Protein AF-A0A0K8V2N6-F1 (afdb_monomer_lite)

Radius of gyration: 22.13 Å; chains: 1; bounding box: 56×43×58 Å

Organism: Bactrocera latifrons (NCBI:txid174628)

pLDDT: mean 71.5, std 16.11, range [27.78, 93.25]

Sequence (231 aa):
MIGMLFELFFSFSSLVKCKIYFTELITSNSSSDSLRRKLEDLLKLMLLVWARESHVISKLTAGERGVDKTIVVKSESGEFGFRIHGSKPVVVAAIEPETPAESSGLEVGDIIISVNGVEVLDKHHTEVVKIAHDGCETLELEVARTIGVLMHEQQEPPSQPIFSGYLWRQSGQAKGAPNTKKWVRRWFSLRPDNCLYYYKTEDDNQPVGAMIMAKHTVDHCPPEVGKPYAF

InterPro domains:
  IPR001478 PDZ domain [PF00595] (72-143)
  IPR001478 PDZ domain [PS50106] (69-147)
  IPR001478 PDZ domain [SM00228] (78-147)
  IPR001849 Pleckstrin homology domain [PF00169] (162-231)
  IPR001849 Pleckstrin homology domain [PS50003] (160-231)
  IPR011993 PH-like domain superfamily [G3DSA:2.30.29.30] (153-231)
  IPR036034 PDZ superfamily [G3DSA:2.30.42.10] (59-152)
  IPR036034 PDZ superfamily [SSF50156] (68-146)

Secondary structure (DSSP, 8-state):
-HHHHHHTSSSHHHHHHHHHHHHHHHHH-TT-HHHHHHHHHHHHHHHHHHHHHHHHHHHHHTT-----EEEEEE-SSS---EEEE-SSSEEEEEE-TTSHHHHHT--TTEEEEEETTEE-TTS-HHHHHHHHTSS-SEEEEEEEEHHHHHHTT--S--PPPSEEEEEEEEEEEPTT-TTPEEEEEEEEEE-TTSEEEEESSTT-SS-SEEEEGGG----PPPGGG--TTB-

Foldseek 3Di:
DVVVVLVQQPDPVSLVVVVVVLVVVLVVPPPDPVVSVVSVVVNVVSVVLVVLVVVLLVCLVVPVDPQPDKWKFAAPVLDQAWDWDDFQWIFTQDGHPPGSCVVRPNDGGWTFQDKPPHGRNNGGPVVVVCSSSVPDSMIITRTDHSVVSSVVVPPPPQAAFPDKDKAWEFDDDDPPDRPDTDIAIWIWGQGPQQKIFTHNDPPDPDTPDIDRNPPDDDDDDDVVVVGPRYD

Structure (mmCIF, N/CA/C/O backbone):
data_AF-A0A0K8V2N6-F1
#
_entry.id   AF-A0A0K8V2N6-F1
#
loop_
_atom_site.group_PDB
_atom_site.id
_atom_site.type_symbol
_atom_site.label_atom_id
_atom_site.label_alt_id
_atom_site.label_comp_id
_atom_site.label_asym_id
_atom_site.label_entity_id
_atom_site.label_seq_id
_atom_site.pdbx_PDB_ins_code
_atom_site.Cartn_x
_atom_site.Cartn_y
_atom_site.Cartn_z
_atom_site.occupancy
_atom_site.B_iso_or_equiv
_atom_site.auth_seq_id
_atom_site.auth_comp_id
_atom_site.auth_asym_id
_atom_site.auth_atom_id
_atom_site.pdbx_PDB_model_num
ATOM 1 N N . MET A 1 1 ? -11.581 14.487 -13.797 1.00 33.94 1 MET A N 1
ATOM 2 C CA . MET A 1 1 ? -11.892 13.239 -14.537 1.00 33.94 1 MET A CA 1
ATOM 3 C C . MET A 1 1 ? -10.987 12.063 -14.166 1.00 33.94 1 MET A C 1
ATOM 5 O O . MET A 1 1 ? -11.508 10.968 -14.047 1.00 33.94 1 MET A O 1
ATOM 9 N N . ILE A 1 2 ? -9.684 12.256 -13.915 1.00 31.53 2 ILE A N 1
ATOM 10 C CA . ILE A 1 2 ? -8.773 11.164 -13.496 1.00 31.53 2 ILE A CA 1
ATOM 11 C C . ILE A 1 2 ? -9.097 10.624 -12.085 1.00 31.53 2 ILE A C 1
ATOM 13 O O . ILE A 1 2 ? -9.029 9.421 -11.867 1.00 31.53 2 ILE A O 1
ATOM 17 N N . GLY A 1 3 ? -9.564 11.474 -11.162 1.00 27.78 3 GLY A N 1
ATOM 18 C CA . GLY A 1 3 ? -9.969 11.044 -9.812 1.00 27.78 3 GLY A CA 1
ATOM 19 C C . GLY A 1 3 ? -11.214 10.142 -9.751 1.00 27.78 3 GLY A C 1
ATOM 20 O O . GLY A 1 3 ? -11.324 9.330 -8.844 1.00 27.78 3 GLY A O 1
ATOM 21 N N . MET A 1 4 ? -12.117 10.212 -10.739 1.00 33.22 4 MET A N 1
ATOM 22 C CA . MET A 1 4 ? -13.289 9.318 -10.809 1.00 33.22 4 MET A CA 1
ATOM 23 C C . MET A 1 4 ? -12.927 7.908 -11.278 1.00 33.22 4 MET A C 1
ATOM 25 O O . MET A 1 4 ? -13.616 6.957 -10.926 1.00 33.22 4 MET A O 1
ATOM 29 N N . LEU A 1 5 ? -11.858 7.766 -12.068 1.00 40.00 5 LEU A N 1
ATOM 30 C CA . LEU A 1 5 ? -11.374 6.450 -12.470 1.00 40.00 5 LEU A CA 1
ATOM 31 C C . LEU A 1 5 ? -10.807 5.697 -11.264 1.00 40.00 5 LEU A C 1
ATOM 33 O O . LEU A 1 5 ? -11.066 4.511 -11.162 1.00 40.00 5 LEU A O 1
ATOM 37 N N . PHE A 1 6 ? -10.145 6.367 -10.316 1.00 37.28 6 PHE A N 1
ATOM 38 C CA . PHE A 1 6 ? -9.606 5.717 -9.113 1.00 37.28 6 PHE A CA 1
ATOM 39 C C . PHE A 1 6 ? -10.692 5.129 -8.192 1.00 37.28 6 PHE A C 1
ATOM 41 O O . PHE A 1 6 ? -10.551 4.003 -7.732 1.00 37.28 6 PHE A O 1
ATOM 48 N N . GLU A 1 7 ? -11.816 5.824 -7.999 1.00 35.53 7 GLU A N 1
ATOM 49 C CA . GLU A 1 7 ? -12.956 5.344 -7.187 1.00 35.53 7 GLU A CA 1
ATOM 50 C C . GLU A 1 7 ? -13.692 4.135 -7.815 1.00 35.53 7 GLU A C 1
ATOM 52 O O . GLU A 1 7 ? -14.372 3.369 -7.131 1.00 35.53 7 GLU A O 1
ATOM 57 N N . LEU A 1 8 ? -13.549 3.917 -9.128 1.00 38.78 8 LEU A N 1
ATOM 58 C CA . LEU A 1 8 ? -14.251 2.865 -9.875 1.00 38.78 8 LEU A CA 1
ATOM 59 C C . LEU A 1 8 ? -13.581 1.481 -9.816 1.00 38.78 8 LEU A C 1
ATOM 61 O O . LEU A 1 8 ? -14.184 0.514 -10.283 1.00 38.78 8 LEU A O 1
ATOM 65 N N . PHE A 1 9 ? -12.378 1.344 -9.250 1.00 45.94 9 PHE A N 1
ATOM 66 C CA . PHE A 1 9 ? -11.642 0.070 -9.303 1.00 45.94 9 PHE A CA 1
ATOM 67 C C . PHE A 1 9 ? -11.799 -0.835 -8.083 1.00 45.94 9 PHE A C 1
ATOM 69 O O . PHE A 1 9 ? -11.614 -2.040 -8.213 1.00 45.94 9 PHE A O 1
ATOM 76 N N . PHE A 1 10 ? -12.220 -0.318 -6.930 1.00 47.88 10 PHE A N 1
ATOM 77 C CA . PHE A 1 10 ? -11.991 -1.028 -5.665 1.00 47.88 10 PHE A CA 1
ATOM 78 C C . PHE A 1 10 ? -13.233 -1.671 -5.016 1.00 47.88 10 PHE A C 1
ATOM 80 O O . PHE A 1 10 ? -13.283 -1.905 -3.810 1.00 47.88 10 PHE A O 1
ATOM 87 N N . SER A 1 11 ? -14.261 -1.982 -5.811 1.00 42.00 11 SER A N 1
ATOM 88 C CA . SER A 1 11 ? -15.383 -2.835 -5.391 1.00 42.00 11 SER A CA 1
ATOM 89 C C . SER A 1 11 ? -15.722 -3.828 -6.500 1.00 42.00 11 SER A C 1
ATOM 91 O O . SER A 1 11 ? -15.765 -3.450 -7.671 1.00 42.00 11 SER A O 1
ATOM 93 N N . PHE A 1 12 ? -16.037 -5.080 -6.143 1.00 38.41 12 PHE A N 1
ATOM 94 C CA . PHE A 1 12 ? -16.470 -6.129 -7.082 1.00 38.41 12 PHE A CA 1
ATOM 95 C C . PHE A 1 12 ? -17.614 -5.655 -8.004 1.00 38.41 12 PHE A C 1
ATOM 97 O O . PHE A 1 12 ? -17.634 -5.970 -9.193 1.00 38.41 12 PHE A O 1
ATOM 104 N N . SER A 1 13 ? -18.524 -4.808 -7.496 1.00 34.28 13 SER A N 1
ATOM 105 C CA . SER A 1 13 ? -19.602 -4.208 -8.304 1.00 34.28 13 SER A CA 1
ATOM 106 C C . SER A 1 13 ? -19.105 -3.121 -9.270 1.00 34.28 13 SER A C 1
ATOM 108 O O . SER A 1 13 ? -19.650 -2.959 -10.364 1.00 34.28 13 SER A O 1
ATOM 110 N N . SER A 1 14 ? -18.057 -2.389 -8.889 1.00 45.09 14 SER A N 1
ATOM 111 C CA . SER A 1 14 ? -17.470 -1.310 -9.684 1.00 45.09 14 SER A CA 1
ATOM 112 C C . SER A 1 14 ? -16.576 -1.847 -10.802 1.00 45.09 14 SER A C 1
ATOM 114 O O . SER A 1 14 ? -16.562 -1.254 -11.874 1.00 45.09 14 SER A O 1
ATOM 116 N N . LEU A 1 15 ? -15.942 -3.015 -10.637 1.00 49.78 15 LEU A N 1
ATOM 117 C CA . LEU A 1 15 ? -15.112 -3.641 -11.675 1.00 49.78 15 LEU A CA 1
ATOM 118 C C . LEU A 1 15 ? -15.937 -4.291 -12.799 1.00 49.78 15 LEU A C 1
ATOM 120 O O . LEU A 1 15 ? -15.554 -4.207 -13.963 1.00 49.78 15 LEU A O 1
ATOM 124 N N . VAL A 1 16 ? -17.098 -4.885 -12.485 1.00 43.50 16 VAL A N 1
ATOM 125 C CA . VAL A 1 16 ? -18.055 -5.362 -13.507 1.00 43.50 16 VAL A CA 1
ATOM 126 C C . VAL A 1 16 ? -18.578 -4.181 -14.320 1.00 43.50 16 VAL A C 1
ATOM 128 O O . VAL A 1 16 ? -18.572 -4.231 -15.548 1.00 43.50 16 VAL A O 1
ATOM 131 N N . LYS A 1 17 ? -18.944 -3.081 -13.648 1.00 44.28 17 LYS A N 1
ATOM 132 C CA . LYS A 1 17 ? -19.319 -1.828 -14.315 1.00 44.28 17 LYS A CA 1
ATOM 133 C C . LYS A 1 17 ? -18.158 -1.260 -15.125 1.00 44.28 17 LYS A C 1
ATOM 135 O O . LYS A 1 17 ? -18.365 -0.877 -16.266 1.00 44.28 17 LYS A O 1
ATOM 140 N N . CYS A 1 18 ? -16.939 -1.265 -14.590 1.00 49.88 18 CYS A N 1
ATOM 141 C CA . CYS A 1 18 ? -15.757 -0.776 -15.287 1.00 49.88 18 CYS A CA 1
ATOM 142 C C . CYS A 1 18 ? -15.466 -1.615 -16.532 1.00 49.88 18 CYS A C 1
ATOM 144 O O . CYS A 1 18 ? -15.287 -1.051 -17.600 1.00 49.88 18 CYS A O 1
ATOM 146 N N . LYS A 1 19 ? -15.538 -2.949 -16.451 1.00 50.41 19 LYS A N 1
ATOM 147 C CA . LYS A 1 19 ? -15.414 -3.852 -17.603 1.00 50.41 19 LYS A CA 1
ATOM 148 C C . LYS A 1 19 ? -16.487 -3.576 -18.657 1.00 50.41 19 LYS A C 1
ATOM 150 O O . LYS A 1 19 ? -16.155 -3.558 -19.838 1.00 50.41 19 LYS A O 1
ATOM 155 N N . ILE A 1 20 ? -17.735 -3.324 -18.255 1.00 53.31 20 ILE A N 1
ATOM 156 C CA . ILE A 1 20 ? -18.827 -2.950 -19.171 1.00 53.31 20 ILE A CA 1
ATOM 157 C C . ILE A 1 20 ? -18.516 -1.608 -19.850 1.00 53.31 20 ILE A C 1
ATOM 159 O O . ILE A 1 20 ? -18.417 -1.568 -21.074 1.00 53.31 20 ILE A O 1
ATOM 163 N N . TYR A 1 21 ? -18.236 -0.551 -19.082 1.00 55.19 21 TYR A N 1
ATOM 164 C CA . TYR A 1 21 ? -17.912 0.779 -19.612 1.00 55.19 21 TYR A CA 1
ATOM 165 C C . TYR A 1 21 ? -16.658 0.784 -20.492 1.00 55.19 21 TYR A C 1
ATOM 167 O O . TYR A 1 21 ? -16.639 1.441 -21.527 1.00 55.19 21 TYR A O 1
ATOM 175 N N . PHE A 1 22 ? -15.609 0.047 -20.122 1.00 61.12 22 PHE A N 1
ATOM 176 C CA . PHE A 1 22 ? -14.379 -0.034 -20.911 1.00 61.12 22 PHE A CA 1
ATOM 177 C C . PHE A 1 22 ? -14.601 -0.806 -22.213 1.00 61.12 22 PHE A C 1
ATOM 179 O O . PHE A 1 22 ? -14.064 -0.422 -23.247 1.00 61.12 22 PHE A O 1
ATOM 186 N N . THR A 1 23 ? -15.425 -1.858 -22.189 1.00 58.38 23 THR A N 1
ATOM 187 C CA . THR A 1 23 ? -15.799 -2.613 -23.396 1.00 58.38 23 THR A CA 1
ATOM 188 C C . THR A 1 23 ? -16.662 -1.762 -24.328 1.00 58.38 23 THR A C 1
ATOM 190 O O . THR A 1 23 ? -16.425 -1.749 -25.536 1.00 58.38 23 THR A O 1
ATOM 193 N N . GLU A 1 24 ? -17.606 -0.988 -23.789 1.00 62.53 24 GLU A N 1
ATOM 194 C CA . GLU A 1 24 ? -18.389 -0.005 -24.550 1.00 62.53 24 GLU A CA 1
ATOM 195 C C . GLU A 1 24 ? -17.493 1.096 -25.134 1.00 62.53 24 GLU A C 1
ATOM 197 O O . GLU A 1 24 ? -17.605 1.418 -26.316 1.00 62.53 24 GLU A O 1
ATOM 202 N N . LEU A 1 25 ? -16.530 1.608 -24.360 1.00 63.00 25 LEU A N 1
ATOM 203 C CA . LEU A 1 25 ? -15.569 2.619 -24.806 1.00 63.00 25 LEU A CA 1
ATOM 204 C C . LEU A 1 25 ? -14.665 2.090 -25.934 1.00 63.00 25 LEU A C 1
ATOM 206 O O . LEU A 1 25 ? -14.476 2.775 -26.937 1.00 63.00 25 LEU A O 1
ATOM 210 N N . ILE A 1 26 ? -14.169 0.855 -25.819 1.00 62.16 26 ILE A N 1
ATOM 211 C CA . ILE A 1 26 ? -13.399 0.156 -26.865 1.00 62.16 26 ILE A CA 1
ATOM 212 C C . ILE A 1 26 ? -14.245 -0.034 -28.130 1.00 62.16 26 ILE A C 1
ATOM 214 O O . ILE A 1 26 ? -13.754 0.181 -29.237 1.00 62.16 26 ILE A O 1
ATOM 218 N N . THR A 1 27 ? -15.517 -0.409 -27.976 1.00 62.97 27 THR A N 1
ATOM 219 C CA . THR A 1 27 ? -16.437 -0.657 -29.100 1.00 62.97 27 THR A CA 1
ATOM 220 C C . THR A 1 27 ? -16.831 0.643 -29.803 1.00 62.97 27 THR A C 1
ATOM 222 O O . THR A 1 27 ? -16.934 0.679 -31.027 1.00 62.97 27 THR A O 1
ATOM 225 N N . SER A 1 28 ? -16.993 1.730 -29.044 1.00 65.00 28 SER A N 1
ATOM 226 C CA . SER A 1 28 ? -17.358 3.051 -29.568 1.00 65.00 28 SER A CA 1
ATOM 227 C C . SER A 1 28 ? -16.229 3.724 -30.361 1.00 65.00 28 SER A C 1
ATOM 229 O O . SER A 1 28 ? -16.495 4.547 -31.235 1.00 65.00 28 SER A O 1
ATOM 231 N N . ASN A 1 29 ? -14.969 3.346 -30.117 1.00 59.44 29 ASN A N 1
ATOM 232 C CA . ASN A 1 29 ? -13.787 3.983 -30.699 1.00 59.44 29 ASN A CA 1
ATOM 233 C C . ASN A 1 29 ? -13.198 3.191 -31.886 1.00 59.44 29 ASN A C 1
ATOM 235 O O . ASN A 1 29 ? -12.007 2.877 -31.933 1.00 59.44 29 ASN A O 1
ATOM 239 N N . SER A 1 30 ? -14.059 2.842 -32.846 1.00 55.84 30 SER A N 1
ATOM 240 C CA . SER A 1 30 ? -13.772 1.926 -33.966 1.00 55.84 30 SER A CA 1
ATOM 241 C C . SER A 1 30 ? -12.806 2.460 -35.036 1.00 55.84 30 SER A C 1
ATOM 243 O O . SER A 1 30 ? -12.371 1.694 -35.891 1.00 55.84 30 SER A O 1
ATOM 245 N N . SER A 1 31 ? -12.436 3.743 -34.993 1.00 59.94 31 SER A N 1
ATOM 246 C CA . SER A 1 31 ? -11.725 4.415 -36.092 1.00 59.94 31 SER A CA 1
ATOM 247 C C . SER A 1 31 ? -10.193 4.367 -36.003 1.00 59.94 31 SER A C 1
ATOM 249 O O . SER A 1 31 ? -9.522 4.673 -36.985 1.00 59.94 31 SER A O 1
ATOM 251 N N . SER A 1 32 ? -9.611 4.036 -34.841 1.00 64.88 32 SER A N 1
ATOM 252 C CA . SER A 1 32 ? -8.151 4.012 -34.648 1.00 64.88 32 SER A CA 1
ATOM 253 C C . SER A 1 32 ? -7.699 2.737 -33.943 1.00 64.88 32 SER A C 1
ATOM 255 O O . SER A 1 32 ? -7.682 2.653 -32.712 1.00 64.88 32 SER A O 1
ATOM 257 N N . ASP A 1 33 ? -7.241 1.761 -34.732 1.00 68.56 33 ASP A N 1
ATOM 258 C CA . ASP A 1 33 ? -6.689 0.485 -34.251 1.00 68.56 33 ASP A CA 1
ATOM 259 C C . ASP A 1 33 ? -5.570 0.662 -33.216 1.00 68.56 33 ASP A C 1
ATOM 261 O O . ASP A 1 33 ? -5.310 -0.218 -32.396 1.00 68.56 33 ASP A O 1
ATOM 265 N N . SER A 1 34 ? -4.854 1.788 -33.258 1.00 71.12 34 SER A N 1
ATOM 266 C CA . SER A 1 34 ? -3.780 2.091 -32.306 1.00 71.12 34 SER A CA 1
ATOM 267 C C . SER A 1 34 ? -4.304 2.434 -30.907 1.00 71.12 34 SER A C 1
ATOM 269 O O . SER A 1 34 ? -3.699 2.037 -29.912 1.00 71.12 34 SER A O 1
ATOM 271 N N . LEU A 1 35 ? -5.435 3.140 -30.815 1.00 70.19 35 LEU A N 1
ATOM 272 C CA . LEU A 1 35 ? -6.056 3.520 -29.550 1.00 70.19 35 LEU A CA 1
ATOM 273 C C . LEU A 1 35 ? -6.817 2.338 -28.954 1.00 70.19 35 LEU A C 1
ATOM 275 O O . LEU A 1 35 ? -6.674 2.058 -27.767 1.00 70.19 35 LEU A O 1
ATOM 279 N N . ARG A 1 36 ? -7.526 1.585 -29.801 1.00 71.12 36 ARG A N 1
ATOM 280 C CA . ARG A 1 36 ? -8.206 0.348 -29.411 1.00 71.12 36 ARG A CA 1
ATOM 281 C C . ARG A 1 36 ? -7.251 -0.639 -28.734 1.00 71.12 36 ARG A C 1
ATOM 283 O O . ARG A 1 36 ? -7.520 -1.065 -27.617 1.00 71.12 36 ARG A O 1
ATOM 290 N N . ARG A 1 37 ? -6.098 -0.918 -29.356 1.00 69.12 37 ARG A N 1
ATOM 291 C CA . ARG A 1 37 ? -5.060 -1.797 -28.785 1.00 69.12 37 ARG A CA 1
ATOM 292 C C . ARG A 1 37 ? -4.543 -1.299 -27.434 1.00 69.12 37 ARG A C 1
ATOM 294 O O . ARG A 1 37 ? -4.443 -2.079 -26.497 1.00 69.12 37 ARG A O 1
ATOM 301 N N . LYS A 1 38 ? -4.293 0.010 -27.299 1.00 70.31 38 LYS A N 1
ATOM 302 C CA . LYS A 1 38 ? -3.866 0.608 -26.021 1.00 70.31 38 LYS A CA 1
ATOM 303 C C . LYS A 1 38 ? -4.920 0.462 -24.921 1.00 70.31 38 LYS A C 1
ATOM 305 O O . LYS A 1 38 ? -4.553 0.196 -23.781 1.00 70.31 38 LYS A O 1
ATOM 310 N N . LEU A 1 39 ? -6.206 0.629 -25.240 1.00 67.81 39 LEU A N 1
ATOM 311 C CA . LEU A 1 39 ? -7.282 0.399 -24.272 1.00 67.81 39 LEU A CA 1
ATOM 312 C C . LEU A 1 39 ? -7.408 -1.086 -23.904 1.00 67.81 39 LEU A C 1
ATOM 314 O O . LEU A 1 39 ? -7.581 -1.400 -22.730 1.00 67.81 39 LEU A O 1
ATOM 318 N N . GLU A 1 40 ? -7.298 -1.996 -24.871 1.00 66.75 40 GLU A N 1
ATOM 319 C CA . GLU A 1 40 ? -7.327 -3.441 -24.612 1.00 66.75 40 GLU A CA 1
ATOM 320 C C . GLU A 1 40 ? -6.173 -3.876 -23.696 1.00 66.75 40 GLU A C 1
ATOM 322 O O . GLU A 1 40 ? -6.389 -4.643 -22.758 1.00 66.75 40 GLU A O 1
ATOM 327 N N . ASP A 1 41 ? -4.962 -3.357 -23.908 1.00 64.31 41 ASP A N 1
ATOM 328 C CA . ASP A 1 41 ? -3.810 -3.653 -23.050 1.00 64.31 41 ASP A CA 1
ATOM 329 C C . ASP A 1 41 ? -3.965 -3.057 -21.646 1.00 64.31 41 ASP A C 1
ATOM 331 O O . ASP A 1 41 ? -3.639 -3.715 -20.656 1.00 64.31 41 ASP A O 1
ATOM 335 N N . LEU A 1 42 ? -4.544 -1.859 -21.533 1.00 68.31 42 LEU A N 1
ATOM 336 C CA . LEU A 1 42 ? -4.859 -1.252 -20.240 1.00 68.31 42 LEU A CA 1
ATOM 337 C C . LEU A 1 42 ? -5.911 -2.072 -19.475 1.00 68.31 42 LEU A C 1
ATOM 339 O O . LEU A 1 42 ? -5.736 -2.331 -18.286 1.00 68.31 42 LEU A O 1
ATOM 343 N N . LEU A 1 43 ? -6.946 -2.569 -20.159 1.00 64.75 43 LEU A N 1
ATOM 344 C CA . LEU A 1 43 ? -7.956 -3.453 -19.571 1.00 64.75 43 LEU A CA 1
ATOM 345 C C . LEU A 1 43 ? -7.354 -4.789 -19.109 1.00 64.75 43 LEU A C 1
ATOM 347 O O . LEU A 1 43 ? -7.681 -5.265 -18.023 1.00 64.75 43 LEU A O 1
ATOM 351 N N . LYS A 1 44 ? -6.451 -5.393 -19.893 1.00 61.53 44 LYS A N 1
ATOM 352 C CA . LYS A 1 44 ? -5.738 -6.621 -19.492 1.00 61.53 44 LYS A CA 1
ATOM 353 C C . LYS A 1 44 ? -4.901 -6.398 -18.236 1.00 61.53 44 LYS A C 1
ATOM 355 O O . LYS A 1 44 ? -4.949 -7.225 -17.330 1.00 61.53 44 LYS A O 1
ATOM 360 N N . LEU A 1 45 ? -4.169 -5.285 -18.161 1.00 60.28 45 LEU A N 1
ATOM 361 C CA . LEU A 1 45 ? -3.387 -4.930 -16.974 1.00 60.28 45 LEU A CA 1
ATOM 362 C C . LEU A 1 45 ? -4.286 -4.737 -15.749 1.00 60.28 45 LEU A C 1
ATOM 364 O O . LEU A 1 45 ? -3.968 -5.255 -14.685 1.00 60.28 45 LEU A O 1
ATOM 368 N N . MET A 1 46 ? -5.436 -4.079 -15.905 1.00 59.06 46 MET A N 1
ATOM 369 C CA . MET A 1 46 ? -6.417 -3.926 -14.824 1.00 59.06 46 MET A CA 1
ATOM 370 C C . MET A 1 46 ? -6.951 -5.266 -14.316 1.00 59.06 46 MET A C 1
ATOM 372 O O . MET A 1 46 ? -7.015 -5.485 -13.110 1.00 59.06 46 MET A O 1
ATOM 376 N N . LEU A 1 47 ? -7.290 -6.185 -15.223 1.00 55.59 47 LEU A N 1
ATOM 377 C CA . LEU A 1 47 ? -7.763 -7.523 -14.860 1.00 55.59 47 LEU A CA 1
ATOM 378 C C . LEU A 1 47 ? -6.676 -8.359 -14.171 1.00 55.59 47 LEU A C 1
ATOM 380 O O . LEU A 1 47 ? -6.985 -9.107 -13.248 1.00 55.59 47 LEU A O 1
ATOM 384 N N . LEU A 1 48 ? -5.413 -8.222 -14.588 1.00 59.69 48 LEU A N 1
ATOM 385 C CA . LEU A 1 48 ? -4.274 -8.881 -13.942 1.00 59.69 48 LEU A CA 1
ATOM 386 C C . LEU A 1 48 ? -4.028 -8.343 -12.531 1.00 59.69 48 LEU A C 1
ATOM 388 O O . LEU A 1 48 ? -3.826 -9.135 -11.613 1.00 59.69 48 LEU A O 1
ATOM 392 N N . VAL A 1 49 ? -4.067 -7.021 -12.347 1.00 62.31 49 VAL A N 1
ATOM 393 C CA . VAL A 1 49 ? -3.954 -6.392 -11.021 1.00 62.31 49 VAL A CA 1
ATOM 394 C C . VAL A 1 49 ? -5.074 -6.887 -10.110 1.00 62.31 49 VAL A C 1
ATOM 396 O O . VAL A 1 49 ? -4.789 -7.333 -9.005 1.00 62.31 49 VAL A O 1
ATOM 399 N N . TRP A 1 50 ? -6.312 -6.924 -10.604 1.00 61.78 50 TRP A N 1
ATOM 400 C CA . TRP A 1 50 ? -7.463 -7.419 -9.847 1.00 61.78 50 TRP A CA 1
ATOM 401 C C . TRP A 1 50 ? -7.374 -8.910 -9.493 1.00 61.78 50 TRP A C 1
ATOM 403 O O . TRP A 1 50 ? -7.701 -9.308 -8.375 1.00 61.78 50 TRP A O 1
ATOM 413 N N . ALA A 1 51 ? -6.930 -9.758 -10.425 1.00 54.22 51 ALA A N 1
ATOM 414 C CA . ALA A 1 51 ? -6.757 -11.186 -10.163 1.00 54.22 51 ALA A CA 1
ATOM 415 C C . ALA A 1 51 ? -5.709 -11.424 -9.070 1.00 54.22 51 ALA A C 1
ATOM 417 O O . ALA A 1 51 ? -5.917 -12.242 -8.175 1.00 54.22 51 ALA A O 1
ATOM 418 N N . ARG A 1 52 ? -4.607 -10.667 -9.108 1.00 58.81 52 ARG A N 1
ATOM 419 C CA . ARG A 1 52 ? -3.584 -10.735 -8.066 1.00 58.81 52 ARG A CA 1
ATOM 420 C C . ARG A 1 52 ? -4.080 -10.154 -6.742 1.00 58.81 52 ARG A C 1
ATOM 422 O O . ARG A 1 52 ? -3.852 -10.770 -5.717 1.00 58.81 52 ARG A O 1
ATOM 429 N N . GLU A 1 53 ? -4.808 -9.040 -6.742 1.00 60.34 53 GLU A N 1
ATOM 430 C CA . GLU A 1 53 ? -5.451 -8.482 -5.541 1.00 60.34 53 GLU A CA 1
ATOM 431 C C . GLU A 1 53 ? -6.427 -9.486 -4.903 1.00 60.34 53 GLU A C 1
ATOM 433 O O . GLU A 1 53 ? -6.406 -9.699 -3.696 1.00 60.34 53 GLU A O 1
ATOM 438 N N . SER A 1 54 ? -7.219 -10.190 -5.714 1.00 59.81 54 SER A N 1
ATOM 439 C CA . SER A 1 54 ? -8.124 -11.246 -5.236 1.00 59.81 54 SER A CA 1
ATOM 440 C C . SER A 1 54 ? -7.360 -12.405 -4.591 1.00 59.81 54 SER A C 1
ATOM 442 O O . SER A 1 54 ? -7.796 -12.962 -3.586 1.00 59.81 54 SER A O 1
ATOM 444 N N . HIS A 1 55 ? -6.197 -12.748 -5.141 1.00 61.34 55 HIS A N 1
ATOM 445 C CA . HIS A 1 55 ? -5.319 -13.774 -4.588 1.00 61.34 55 HIS A CA 1
ATOM 446 C C . HIS A 1 55 ? -4.624 -13.329 -3.294 1.00 61.34 55 HIS A C 1
ATOM 448 O O . HIS A 1 55 ? -4.555 -14.095 -2.337 1.00 61.34 55 HIS A O 1
ATOM 454 N N . VAL A 1 56 ? -4.189 -12.069 -3.223 1.00 61.53 56 VAL A N 1
ATOM 455 C CA . VAL A 1 56 ? -3.675 -11.414 -2.007 1.00 61.53 56 VAL A CA 1
ATOM 456 C C . VAL A 1 56 ? -4.724 -11.474 -0.896 1.00 61.53 56 VAL A C 1
ATOM 458 O O . VAL A 1 56 ? -4.434 -11.942 0.203 1.00 61.53 56 VAL A O 1
ATOM 461 N N . ILE A 1 57 ? -5.963 -11.079 -1.194 1.00 63.94 57 ILE A N 1
ATOM 462 C CA . ILE A 1 57 ? -7.082 -11.130 -0.246 1.00 63.94 57 ILE A CA 1
ATOM 463 C C . ILE A 1 57 ? -7.368 -12.577 0.176 1.00 63.94 57 ILE A C 1
ATOM 465 O O . ILE A 1 57 ? -7.567 -12.841 1.362 1.00 63.94 57 ILE A O 1
ATOM 469 N N . SER A 1 58 ? -7.333 -13.532 -0.760 1.00 64.12 58 SER A N 1
ATOM 470 C CA . SER A 1 58 ? -7.494 -14.959 -0.451 1.00 64.12 58 SER A CA 1
ATOM 471 C C . SER A 1 58 ? -6.408 -15.481 0.491 1.00 64.12 58 SER A C 1
ATOM 473 O O . SER A 1 58 ? -6.713 -16.280 1.369 1.00 64.12 58 SER A O 1
ATOM 475 N N . LYS A 1 59 ? -5.152 -15.053 0.333 1.00 63.00 59 LYS A N 1
ATOM 476 C CA . LYS A 1 59 ? -4.043 -15.458 1.211 1.00 63.00 59 LYS A CA 1
ATOM 477 C C . LYS A 1 59 ? -4.156 -14.846 2.605 1.00 63.00 59 LYS A C 1
ATOM 479 O O . LYS A 1 59 ? -4.011 -15.558 3.596 1.00 63.00 59 LYS A O 1
ATOM 484 N N . LEU A 1 60 ? -4.494 -13.556 2.676 1.00 65.44 60 LEU A N 1
ATOM 485 C CA . LEU A 1 60 ? -4.707 -12.848 3.943 1.00 65.44 60 LEU A CA 1
ATOM 486 C C . LEU A 1 60 ? -5.862 -13.460 4.749 1.00 65.44 60 LEU A C 1
ATOM 488 O O . LEU A 1 60 ? -5.735 -13.653 5.954 1.00 65.44 60 LEU A O 1
ATOM 492 N N . THR A 1 61 ? -6.962 -13.822 4.083 1.00 62.97 61 THR A N 1
ATOM 493 C CA . THR A 1 61 ? -8.117 -14.482 4.722 1.00 62.97 61 THR A CA 1
ATOM 494 C C . THR A 1 61 ? -7.868 -15.961 5.045 1.00 62.97 61 THR A C 1
ATOM 496 O O . THR A 1 61 ? -8.441 -16.476 6.000 1.00 62.97 61 THR A O 1
ATOM 499 N N . ALA A 1 62 ? -6.970 -16.643 4.322 1.00 61.81 62 ALA A N 1
ATOM 500 C CA . ALA A 1 62 ? -6.568 -18.027 4.598 1.00 61.81 62 ALA A CA 1
ATOM 501 C C . ALA A 1 62 ? -5.560 -18.179 5.758 1.00 61.81 62 ALA A C 1
ATOM 503 O O . ALA A 1 62 ? -5.161 -19.299 6.078 1.00 61.81 62 ALA A O 1
ATOM 504 N N . GLY A 1 63 ? -5.156 -17.083 6.411 1.00 55.28 63 GLY A N 1
ATOM 505 C CA . GLY A 1 63 ? -4.313 -17.124 7.609 1.00 55.28 63 GLY A CA 1
ATOM 506 C C . GLY A 1 63 ? -2.806 -17.220 7.350 1.00 55.28 63 GLY A C 1
ATOM 507 O O . GLY A 1 63 ? -2.043 -17.331 8.312 1.00 55.28 63 GLY A O 1
ATOM 508 N N . GLU A 1 64 ? -2.349 -17.112 6.098 1.00 56.75 64 GLU A N 1
ATOM 509 C CA . GLU A 1 64 ? -0.942 -16.821 5.789 1.00 56.75 64 GLU A CA 1
ATOM 510 C C . GLU A 1 64 ? -0.676 -15.344 6.132 1.00 56.75 64 GLU A C 1
ATOM 512 O O . GLU A 1 64 ? -0.747 -14.452 5.287 1.00 56.75 64 GLU A O 1
ATOM 517 N N . ARG A 1 65 ? -0.467 -15.070 7.428 1.00 56.50 65 ARG A N 1
ATOM 518 C CA . ARG A 1 65 ? -0.313 -13.723 7.999 1.00 56.50 65 ARG A CA 1
ATOM 519 C C . ARG A 1 65 ? 0.962 -13.047 7.489 1.00 56.50 65 ARG A C 1
ATOM 521 O O . ARG A 1 65 ? 2.012 -13.132 8.117 1.00 56.50 65 ARG A O 1
ATOM 528 N N . GLY A 1 66 ? 0.856 -12.327 6.381 1.00 56.12 66 GLY A N 1
ATOM 529 C CA . GLY A 1 66 ? 1.795 -11.267 6.023 1.00 56.12 66 GLY A CA 1
ATOM 530 C C . GLY A 1 66 ? 1.373 -9.957 6.683 1.00 56.12 66 GLY A C 1
ATOM 531 O O . GLY A 1 66 ? 0.825 -9.092 6.007 1.00 56.12 66 GLY A O 1
ATOM 532 N N . VAL A 1 67 ? 1.550 -9.815 8.004 1.00 57.97 67 VAL A N 1
ATOM 533 C CA . VAL A 1 67 ? 1.500 -8.473 8.609 1.00 57.97 67 VAL A CA 1
ATOM 534 C C . VAL A 1 67 ? 2.774 -7.768 8.167 1.00 57.97 67 VAL A C 1
ATOM 536 O O . VAL A 1 67 ? 3.861 -8.081 8.648 1.00 57.97 67 VAL A O 1
ATOM 539 N N . ASP A 1 68 ? 2.644 -6.849 7.216 1.00 65.56 68 ASP A N 1
ATOM 540 C CA . ASP A 1 68 ? 3.801 -6.162 6.644 1.00 65.56 68 ASP A CA 1
ATOM 541 C C . ASP A 1 68 ? 4.292 -5.042 7.565 1.00 65.56 68 ASP A C 1
ATOM 543 O O . ASP A 1 68 ? 5.478 -4.696 7.555 1.00 65.56 68 ASP A O 1
ATOM 547 N N . LYS A 1 69 ? 3.379 -4.426 8.331 1.00 78.88 69 LYS A N 1
ATOM 548 C CA . LYS A 1 69 ? 3.695 -3.243 9.133 1.00 78.88 69 LYS A CA 1
ATOM 549 C C . LYS A 1 69 ? 2.651 -2.963 10.218 1.00 78.88 69 LYS A C 1
ATOM 551 O O . LYS A 1 69 ? 1.453 -2.977 9.945 1.00 78.88 69 LYS A O 1
ATOM 556 N N . THR A 1 70 ? 3.126 -2.598 11.407 1.00 89.19 70 THR A N 1
ATOM 557 C CA . THR A 1 70 ? 2.320 -1.953 12.455 1.00 89.19 70 THR A CA 1
ATOM 558 C C . THR A 1 70 ? 2.522 -0.441 12.372 1.00 89.19 70 THR A C 1
ATOM 560 O O . THR A 1 70 ? 3.657 0.042 12.307 1.00 89.19 70 THR A O 1
ATOM 563 N N . ILE A 1 71 ? 1.427 0.313 12.342 1.00 90.94 71 ILE A N 1
ATOM 564 C CA . ILE A 1 71 ? 1.394 1.767 12.187 1.00 90.94 71 ILE A CA 1
ATOM 565 C C . ILE A 1 71 ? 0.646 2.357 13.372 1.00 90.94 71 ILE A C 1
ATOM 567 O O . ILE A 1 71 ? -0.464 1.943 13.682 1.00 90.94 71 ILE A O 1
ATOM 571 N N . VAL A 1 72 ? 1.249 3.352 14.018 1.00 92.00 72 VAL A N 1
ATOM 572 C CA . VAL A 1 72 ? 0.635 4.065 15.140 1.00 92.00 72 VAL A CA 1
ATOM 573 C C . VAL A 1 72 ? 0.369 5.499 14.709 1.00 92.00 72 VAL A C 1
ATOM 575 O O . VAL A 1 72 ? 1.304 6.247 14.416 1.00 92.00 72 VAL A O 1
ATOM 578 N N . VAL A 1 73 ? -0.902 5.885 14.683 1.00 91.31 73 VAL A N 1
ATOM 579 C CA . VAL A 1 73 ? -1.355 7.237 14.350 1.00 91.31 73 VAL A CA 1
ATOM 580 C C . VAL A 1 73 ? -1.812 7.921 15.632 1.00 91.31 73 VAL A C 1
ATOM 582 O O . VAL A 1 73 ? -2.672 7.404 16.335 1.00 91.31 73 VAL A O 1
ATOM 585 N N . LYS A 1 74 ? -1.240 9.080 15.958 1.00 89.88 74 LYS A N 1
ATOM 586 C CA . LYS A 1 74 ? -1.613 9.857 17.150 1.00 89.88 74 LYS A CA 1
ATOM 587 C C . LYS A 1 74 ? -2.307 11.143 16.735 1.00 89.88 74 LYS A C 1
ATOM 589 O O . LYS A 1 74 ? -1.754 11.878 15.924 1.00 89.88 74 LYS A O 1
ATOM 594 N N . SER A 1 75 ? -3.483 11.410 17.288 1.00 85.88 75 SER A N 1
ATOM 595 C CA . SER A 1 75 ? -4.256 12.621 17.023 1.00 85.88 75 SER A CA 1
ATOM 596 C C . SER A 1 75 ? -4.837 13.188 18.312 1.00 85.88 75 SER A C 1
ATOM 598 O O . SER A 1 75 ? -5.514 12.486 19.056 1.00 85.88 75 SER A O 1
ATOM 600 N N . GLU A 1 76 ? -4.605 14.480 18.542 1.00 78.75 76 GLU A N 1
ATOM 601 C CA . GLU A 1 76 ? -5.167 15.225 19.676 1.00 78.75 76 GLU A CA 1
ATOM 602 C C . GLU A 1 76 ? -6.647 15.594 19.453 1.00 78.75 76 GLU A C 1
ATOM 604 O O . GLU A 1 76 ? -7.373 15.841 20.411 1.00 78.75 76 GLU A O 1
ATOM 609 N N . SER A 1 77 ? -7.115 15.626 18.197 1.00 79.00 77 SER A N 1
ATOM 610 C CA . SER A 1 77 ? -8.510 15.942 17.847 1.00 79.00 77 SER A CA 1
ATOM 611 C C . SER A 1 77 ? -9.401 14.705 17.698 1.00 79.00 77 SER A C 1
ATOM 613 O O . SER A 1 77 ? -10.614 14.842 17.555 1.00 79.00 77 SER A O 1
ATOM 615 N N . GLY A 1 78 ? -8.813 13.503 17.688 1.00 76.19 78 GLY A N 1
ATOM 616 C CA . GLY A 1 78 ? -9.499 12.256 17.330 1.00 76.19 78 GLY A CA 1
ATOM 617 C C . GLY A 1 78 ? -9.710 12.071 15.820 1.00 76.19 78 GLY A C 1
ATOM 618 O O . GLY A 1 78 ? -10.169 11.015 15.390 1.00 76.19 78 GLY A O 1
ATOM 619 N N . GLU A 1 79 ? -9.338 13.056 14.999 1.00 84.94 79 GLU A N 1
ATOM 620 C CA . GLU A 1 79 ? -9.351 12.943 13.541 1.00 84.94 79 GLU A CA 1
ATOM 621 C C . GLU A 1 79 ? -7.967 12.518 13.046 1.00 84.94 79 GLU A C 1
ATOM 623 O O . GLU A 1 79 ? -6.969 13.210 13.253 1.00 84.94 79 GLU A O 1
ATOM 628 N N . PHE A 1 80 ? -7.889 11.359 12.396 1.00 89.25 80 PHE A N 1
ATOM 629 C CA . PHE A 1 80 ? -6.612 10.800 11.945 1.00 89.25 80 PHE A CA 1
ATOM 630 C C . PHE A 1 80 ? -6.223 11.223 10.520 1.00 89.25 80 PHE A C 1
ATOM 632 O O . PHE A 1 80 ? -5.049 11.127 10.176 1.00 89.25 80 PHE A O 1
ATOM 639 N N . GLY A 1 81 ? -7.172 11.706 9.706 1.00 88.69 81 GLY A N 1
ATOM 640 C CA . GLY A 1 81 ? -6.902 12.240 8.362 1.00 88.69 81 GLY A CA 1
ATOM 641 C C . GLY A 1 81 ? -6.773 11.196 7.248 1.00 88.69 81 GLY A C 1
ATOM 642 O O . GLY A 1 81 ? -5.999 11.366 6.309 1.00 88.69 81 GLY A O 1
ATOM 643 N N . PHE A 1 82 ? -7.511 10.089 7.332 1.00 89.00 82 PHE A N 1
ATOM 644 C CA . PHE A 1 82 ? -7.585 9.104 6.252 1.00 89.00 82 PHE A CA 1
ATOM 645 C C . PHE A 1 82 ? -9.011 8.588 6.058 1.00 89.00 82 PHE A C 1
ATOM 647 O O . PHE A 1 82 ? -9.832 8.601 6.974 1.00 89.00 82 PHE A O 1
ATOM 654 N N . ARG A 1 83 ? -9.308 8.116 4.846 1.00 84.25 83 ARG A N 1
ATOM 655 C CA . ARG A 1 83 ? -10.591 7.498 4.489 1.00 84.25 83 ARG A CA 1
ATOM 656 C C . ARG A 1 83 ? -10.392 6.026 4.188 1.00 84.25 83 ARG A C 1
ATOM 658 O O . ARG A 1 83 ? -9.387 5.646 3.594 1.00 84.25 83 ARG A O 1
ATOM 665 N N . ILE A 1 84 ? -11.382 5.214 4.541 1.00 86.75 84 ILE A N 1
ATOM 666 C CA . ILE A 1 84 ? -11.405 3.776 4.266 1.00 86.75 84 ILE A CA 1
ATOM 667 C C . ILE A 1 84 ? -12.604 3.400 3.397 1.00 86.75 84 ILE A C 1
ATOM 669 O O . ILE A 1 84 ? -13.656 4.035 3.466 1.00 86.75 84 ILE A O 1
ATOM 673 N N . HIS A 1 85 ? -12.461 2.348 2.599 1.00 81.31 85 HIS A N 1
ATOM 674 C CA . HIS A 1 85 ? -13.530 1.779 1.779 1.00 81.31 85 HIS A CA 1
ATOM 675 C C . HIS A 1 85 ? -13.501 0.246 1.832 1.00 81.31 85 HIS A C 1
ATOM 677 O O . HIS A 1 85 ? -12.650 -0.357 2.484 1.00 81.31 85 HIS A O 1
ATOM 683 N N . GLY A 1 86 ? -14.443 -0.387 1.131 1.00 76.44 86 GLY A N 1
ATOM 684 C CA . GLY A 1 86 ? -14.567 -1.842 1.109 1.00 76.44 86 GLY A CA 1
ATOM 685 C C . GLY A 1 86 ? -15.317 -2.388 2.322 1.00 76.44 86 GLY A C 1
ATOM 686 O O . GLY A 1 86 ? -15.706 -1.662 3.233 1.00 76.44 86 GLY A O 1
ATOM 687 N N . SER A 1 87 ? -15.594 -3.685 2.295 1.00 74.62 87 SER A N 1
ATOM 688 C CA . SER A 1 87 ? -16.249 -4.403 3.382 1.00 74.62 87 SER A CA 1
ATOM 689 C C . SER A 1 87 ? -15.816 -5.853 3.277 1.00 74.62 87 SER A C 1
ATOM 691 O O . SER A 1 87 ? -16.322 -6.561 2.409 1.00 74.62 87 SER A O 1
ATOM 693 N N . LYS A 1 88 ? -14.931 -6.274 4.183 1.00 80.94 88 LYS A N 1
ATOM 694 C CA . LYS A 1 88 ? -14.298 -7.598 4.189 1.00 80.94 88 LYS A CA 1
ATOM 695 C C . LYS A 1 88 ? -13.448 -7.885 2.931 1.00 80.94 88 LYS A C 1
ATOM 697 O O . LYS A 1 88 ? -13.916 -8.594 2.040 1.00 80.94 88 LYS A O 1
ATOM 702 N N . PRO A 1 89 ? -12.221 -7.340 2.818 1.00 81.75 89 PRO A N 1
ATOM 703 C CA . PRO A 1 89 ? -11.522 -6.504 3.795 1.00 81.75 89 PRO A CA 1
ATOM 704 C C . PRO A 1 89 ? -11.788 -5.000 3.610 1.00 81.75 89 PRO A C 1
ATOM 706 O O . PRO A 1 89 ? -12.417 -4.562 2.642 1.00 81.75 89 PRO A O 1
ATOM 709 N N . VAL A 1 90 ? -11.323 -4.209 4.578 1.00 85.88 90 VAL A N 1
ATOM 710 C CA . VAL A 1 90 ? -11.340 -2.741 4.542 1.00 85.88 90 VAL A CA 1
ATOM 711 C C . VAL A 1 90 ? -9.964 -2.226 4.118 1.00 85.88 90 VAL A C 1
ATOM 713 O O . VAL A 1 90 ? -8.941 -2.744 4.563 1.00 85.88 90 VAL A O 1
ATOM 716 N N . VAL A 1 91 ? -9.943 -1.208 3.259 1.00 83.38 91 VAL A N 1
ATOM 717 C CA . VAL A 1 91 ? -8.728 -0.689 2.612 1.00 83.38 91 VAL A CA 1
ATOM 718 C C . VAL A 1 91 ? -8.663 0.832 2.737 1.00 83.38 91 VAL A C 1
ATOM 720 O O . VAL A 1 91 ? -9.698 1.506 2.724 1.00 83.38 91 VAL A O 1
ATOM 723 N N . VAL A 1 92 ? -7.453 1.382 2.857 1.00 84.56 92 VAL A N 1
ATOM 724 C CA . VAL A 1 92 ? -7.209 2.833 2.880 1.00 84.56 92 VAL A CA 1
ATOM 725 C C . VAL A 1 92 ? -7.441 3.432 1.489 1.00 84.56 92 VAL A C 1
ATOM 727 O O . VAL A 1 92 ? -6.719 3.135 0.540 1.00 84.56 92 VAL A O 1
ATOM 730 N N . ALA A 1 93 ? -8.438 4.312 1.382 1.00 77.56 93 ALA A N 1
ATOM 731 C CA . ALA A 1 93 ? -8.870 4.971 0.145 1.00 77.56 93 ALA A CA 1
ATOM 732 C C . ALA A 1 93 ? -8.054 6.224 -0.176 1.00 77.56 93 ALA A C 1
ATOM 734 O O . ALA A 1 93 ? -7.773 6.535 -1.331 1.00 77.56 93 ALA A O 1
ATOM 735 N N . ALA A 1 94 ? -7.773 7.006 0.862 1.00 73.69 94 ALA A N 1
ATOM 736 C CA . ALA A 1 94 ? -7.184 8.325 0.743 1.00 73.69 94 ALA A CA 1
ATOM 737 C C . ALA A 1 94 ? -6.542 8.723 2.064 1.00 73.69 94 ALA A C 1
ATOM 739 O O . ALA A 1 94 ? -7.013 8.330 3.131 1.00 73.69 94 ALA A O 1
ATOM 740 N N . ILE A 1 95 ? -5.510 9.549 1.960 1.00 80.19 95 ILE A N 1
ATOM 741 C CA . ILE A 1 95 ? -4.823 10.168 3.085 1.00 80.19 95 ILE A CA 1
ATOM 742 C C . ILE A 1 95 ? -4.802 11.665 2.808 1.00 80.19 95 ILE A C 1
ATOM 744 O O . ILE A 1 95 ? -4.519 12.088 1.684 1.00 80.19 95 ILE A O 1
ATOM 748 N N . GLU A 1 96 ? -5.179 12.448 3.806 1.00 80.31 96 GLU A N 1
ATOM 749 C CA . GLU A 1 96 ? -5.236 13.898 3.715 1.00 80.31 96 GLU A CA 1
ATOM 750 C C . GLU A 1 96 ? -3.852 14.494 4.017 1.00 80.31 96 GLU A C 1
ATOM 752 O O . GLU A 1 96 ? -3.200 14.053 4.970 1.00 80.31 96 GLU A O 1
ATOM 757 N N . PRO A 1 97 ? -3.377 15.472 3.225 1.00 78.06 97 PRO A N 1
ATOM 758 C CA . PRO A 1 97 ? -2.101 16.131 3.486 1.00 78.06 97 PRO A CA 1
ATOM 759 C C . PRO A 1 97 ? -2.080 16.823 4.847 1.00 78.06 97 PRO A C 1
ATOM 761 O O . PRO A 1 97 ? -3.110 17.311 5.308 1.00 78.06 97 PRO A O 1
ATOM 764 N N . GLU A 1 98 ? -0.898 16.915 5.454 1.00 82.62 98 GLU A N 1
ATOM 765 C CA . GLU A 1 98 ? -0.679 17.616 6.730 1.00 82.62 98 GLU A CA 1
ATOM 766 C C . GLU A 1 98 ? -1.473 17.022 7.910 1.00 82.62 98 GLU A C 1
ATOM 768 O O . GLU A 1 98 ? -1.683 17.682 8.927 1.00 82.62 98 GLU A O 1
ATOM 773 N N . THR A 1 99 ? -1.880 15.752 7.807 1.00 87.25 99 THR A N 1
ATOM 774 C CA . THR A 1 99 ? -2.589 15.029 8.871 1.00 87.25 99 THR A CA 1
ATOM 775 C C . THR A 1 99 ? -1.717 13.966 9.548 1.00 87.25 99 THR A C 1
ATOM 777 O O . THR A 1 99 ? -0.709 13.516 8.982 1.00 87.25 99 THR A O 1
ATOM 780 N N . PRO A 1 100 ? -2.092 13.500 10.757 1.00 89.69 100 PRO A N 1
ATOM 781 C CA . PRO A 1 100 ? -1.370 12.433 11.442 1.00 89.69 100 PRO A CA 1
ATOM 782 C C . PRO A 1 100 ? -1.176 11.169 10.598 1.00 89.69 100 PRO A C 1
ATOM 784 O O . PRO A 1 100 ? -0.087 10.589 10.621 1.00 89.69 100 PRO A O 1
ATOM 787 N N . ALA A 1 101 ? -2.180 10.765 9.814 1.00 89.44 101 ALA A N 1
ATOM 788 C CA . ALA A 1 101 ? -2.096 9.593 8.948 1.00 89.44 101 ALA A CA 1
ATOM 789 C C . ALA A 1 101 ? -0.962 9.698 7.920 1.00 89.44 101 ALA A C 1
ATOM 791 O O . ALA A 1 101 ? -0.200 8.740 7.783 1.00 89.44 101 ALA A O 1
ATOM 792 N N . GLU A 1 102 ? -0.781 10.852 7.268 1.00 87.88 102 GLU A N 1
ATOM 793 C CA . GLU A 1 102 ? 0.310 11.063 6.303 1.00 87.88 102 GLU A CA 1
ATOM 794 C C . GLU A 1 102 ? 1.683 10.880 6.966 1.00 87.88 102 GLU A C 1
ATOM 796 O O . GLU A 1 102 ? 2.550 10.165 6.461 1.00 87.88 102 GLU A O 1
ATOM 801 N N . SER A 1 103 ? 1.861 11.464 8.152 1.00 86.31 103 SER A N 1
ATOM 802 C CA . SER A 1 103 ? 3.127 11.392 8.893 1.00 86.31 103 SER A CA 1
ATOM 803 C C . SER A 1 103 ? 3.417 10.019 9.522 1.00 86.31 103 SER A C 1
ATOM 805 O O . SER A 1 103 ? 4.573 9.707 9.811 1.00 86.31 103 SER A O 1
ATOM 807 N N . SER A 1 104 ? 2.393 9.175 9.699 1.00 86.31 104 SER A N 1
ATOM 808 C CA . SER A 1 104 ? 2.510 7.838 10.307 1.00 86.31 104 SER A CA 1
ATOM 809 C C . SER A 1 104 ? 3.104 6.776 9.369 1.00 86.31 104 SER A C 1
ATOM 811 O O . SER A 1 104 ? 3.524 5.702 9.808 1.00 86.31 104 SER A O 1
ATOM 813 N N . GLY A 1 105 ? 3.172 7.072 8.066 1.00 84.69 105 GLY A N 1
ATOM 814 C CA . GLY A 1 105 ? 3.616 6.126 7.043 1.00 84.69 105 GLY A CA 1
ATOM 815 C C . GLY A 1 105 ? 2.570 5.070 6.675 1.00 84.69 105 GLY A C 1
ATOM 816 O O . GLY A 1 105 ? 2.967 3.977 6.243 1.00 84.69 105 GLY A O 1
AT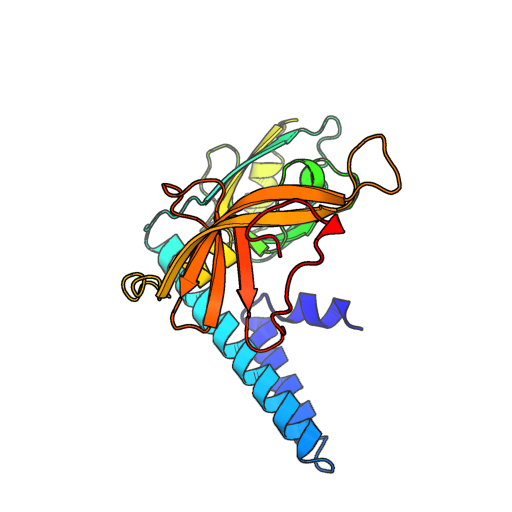OM 817 N N . LEU A 1 106 ? 1.289 5.396 6.888 1.00 87.50 106 LEU A N 1
ATOM 818 C CA . LEU A 1 106 ? 0.126 4.773 6.254 1.00 87.50 106 LEU A CA 1
ATOM 819 C C . LEU A 1 106 ? 0.117 5.142 4.770 1.00 87.50 106 LEU A C 1
ATOM 821 O O . LEU A 1 106 ? 0.471 6.265 4.410 1.00 87.50 106 LEU A O 1
ATOM 825 N N . GLU A 1 107 ? -0.263 4.209 3.904 1.00 80.62 107 GLU A N 1
ATOM 826 C CA . GLU A 1 107 ? -0.291 4.422 2.457 1.00 80.62 107 GLU A CA 1
ATOM 827 C C . GLU A 1 107 ? -1.670 4.067 1.876 1.00 80.62 107 GLU A C 1
ATOM 829 O O . GLU A 1 107 ? -2.407 3.225 2.391 1.00 80.62 107 GLU A O 1
ATOM 834 N N . VAL A 1 108 ? -2.052 4.734 0.783 1.00 78.38 108 VAL A N 1
ATOM 835 C CA . VAL A 1 108 ? -3.275 4.385 0.044 1.00 78.38 108 VAL A CA 1
ATOM 836 C C . VAL A 1 108 ? -3.119 2.987 -0.555 1.00 78.38 108 VAL A C 1
ATOM 838 O O . VAL A 1 108 ? -2.102 2.688 -1.181 1.00 78.38 108 VAL A O 1
ATOM 841 N N . GLY A 1 109 ? -4.143 2.148 -0.400 1.00 73.69 109 GLY A N 1
ATOM 842 C CA . GLY A 1 109 ? -4.114 0.743 -0.812 1.00 73.69 109 GLY A CA 1
ATOM 843 C C . GLY A 1 109 ? -3.606 -0.226 0.260 1.00 73.69 109 GLY A C 1
ATOM 844 O O . GLY A 1 109 ? -3.536 -1.426 -0.014 1.00 73.69 109 GLY A O 1
ATOM 845 N N . ASP A 1 110 ? -3.278 0.256 1.463 1.00 83.44 110 ASP A N 1
ATOM 846 C CA . ASP A 1 110 ? -3.035 -0.601 2.625 1.00 83.44 110 ASP A CA 1
ATOM 847 C C . ASP A 1 110 ? -4.330 -1.316 3.039 1.00 83.44 110 ASP A C 1
ATOM 849 O O . ASP A 1 110 ? -5.387 -0.694 3.198 1.00 83.44 110 ASP A O 1
ATOM 853 N N . ILE A 1 111 ? -4.245 -2.635 3.216 1.00 86.25 111 ILE A N 1
ATOM 854 C CA . ILE A 1 111 ? -5.344 -3.476 3.697 1.00 86.25 111 ILE A CA 1
ATOM 855 C C . ILE A 1 111 ? -5.266 -3.518 5.220 1.00 86.25 111 ILE A C 1
ATOM 857 O O . ILE A 1 111 ? -4.242 -3.920 5.770 1.00 86.25 111 ILE A O 1
ATOM 861 N N . ILE A 1 112 ? -6.345 -3.136 5.903 1.00 89.44 112 ILE A N 1
ATOM 862 C CA . ILE A 1 112 ? -6.384 -3.102 7.367 1.00 89.44 112 ILE A CA 1
ATOM 863 C C . ILE A 1 112 ? -6.658 -4.511 7.893 1.00 89.44 112 ILE A C 1
ATOM 865 O O . ILE A 1 112 ? -7.732 -5.072 7.666 1.00 89.44 112 ILE A O 1
ATOM 869 N N . ILE A 1 113 ? -5.678 -5.074 8.597 1.00 89.38 113 ILE A N 1
ATOM 870 C CA . ILE A 1 113 ? -5.742 -6.408 9.200 1.00 89.38 113 ILE A CA 1
ATOM 871 C C . ILE A 1 113 ? -6.355 -6.318 10.592 1.00 89.38 113 ILE A C 1
ATOM 873 O O . ILE A 1 113 ? -7.293 -7.056 10.901 1.00 89.38 113 ILE A O 1
ATOM 877 N N . SER A 1 114 ? -5.851 -5.402 11.419 1.00 91.69 114 SER A N 1
ATOM 878 C CA . SER A 1 114 ? -6.340 -5.176 12.776 1.00 91.69 114 SER A CA 1
ATOM 879 C C . SER A 1 114 ? -6.327 -3.693 13.144 1.00 91.69 114 SER A C 1
ATOM 881 O O . SER A 1 114 ? -5.585 -2.893 12.568 1.00 91.69 114 SER A O 1
ATOM 883 N N . VAL A 1 115 ? -7.196 -3.331 14.086 1.00 93.25 115 VAL A N 1
ATOM 884 C CA . VAL A 1 115 ? -7.314 -1.988 14.658 1.00 93.25 115 VAL A CA 1
ATOM 885 C C . VAL A 1 115 ? -7.292 -2.123 16.173 1.00 93.25 115 VAL A C 1
ATOM 887 O O . VAL A 1 115 ? -8.142 -2.814 16.734 1.00 93.25 115 VAL A O 1
ATOM 890 N N . ASN A 1 116 ? -6.328 -1.487 16.838 1.00 90.94 116 ASN A N 1
ATOM 891 C CA . ASN A 1 116 ? -6.123 -1.552 18.288 1.00 90.94 116 ASN A CA 1
ATOM 892 C C . ASN A 1 116 ? -6.099 -3.002 18.818 1.00 90.94 116 ASN A C 1
ATOM 894 O O . ASN A 1 116 ? -6.718 -3.325 19.831 1.00 90.94 116 ASN A O 1
ATOM 898 N N . GLY A 1 117 ? -5.433 -3.900 18.083 1.00 89.00 117 GLY A N 1
ATOM 899 C CA . GLY A 1 117 ? -5.334 -5.326 18.412 1.00 89.00 117 GLY A CA 1
ATOM 900 C C . GLY A 1 117 ? -6.583 -6.162 18.101 1.00 89.00 117 GLY A C 1
ATOM 901 O O . GLY A 1 117 ? -6.582 -7.368 18.342 1.00 89.00 117 GLY A O 1
ATOM 902 N N . VAL A 1 118 ? -7.647 -5.566 17.553 1.00 91.25 118 VAL A N 1
ATOM 903 C CA . VAL A 1 118 ? -8.853 -6.285 17.115 1.00 91.25 118 VAL A CA 1
ATOM 904 C C . VAL A 1 118 ? -8.750 -6.591 15.625 1.00 91.25 118 VAL A C 1
ATOM 906 O O . VAL A 1 118 ? -8.703 -5.671 14.814 1.00 91.25 118 VAL A O 1
ATOM 909 N N . GLU A 1 119 ? -8.757 -7.869 15.242 1.00 90.56 119 GLU A N 1
ATOM 910 C CA . GLU A 1 119 ? -8.782 -8.276 13.829 1.00 90.56 119 GLU A CA 1
ATOM 911 C C . GLU A 1 119 ? -10.061 -7.782 13.127 1.00 90.56 119 GLU A C 1
ATOM 913 O O . GLU A 1 119 ? -11.179 -7.947 13.630 1.00 90.56 119 GLU A O 1
ATOM 918 N N . VAL A 1 120 ? -9.902 -7.173 11.948 1.00 91.62 120 VAL A N 1
ATOM 919 C CA . VAL A 1 120 ? -10.988 -6.528 11.192 1.00 91.62 120 VAL A CA 1
ATOM 920 C C . VAL A 1 120 ? -11.163 -7.038 9.759 1.00 91.62 120 VAL A C 1
ATOM 922 O O . VAL A 1 120 ? -12.067 -6.570 9.067 1.00 91.62 120 VAL A O 1
ATOM 925 N N . LEU A 1 121 ? -10.364 -8.017 9.317 1.00 86.12 121 LEU A N 1
ATOM 926 C CA . LEU A 1 121 ? -10.419 -8.563 7.951 1.00 86.12 121 LEU A CA 1
ATOM 927 C C . LEU A 1 121 ? -11.824 -9.025 7.537 1.00 86.12 121 LEU A C 1
ATOM 929 O O . LEU A 1 121 ? -12.236 -8.771 6.411 1.00 86.12 121 LEU A O 1
ATOM 933 N N . ASP A 1 122 ? -12.578 -9.624 8.461 1.00 83.88 122 ASP A N 1
ATOM 934 C CA . ASP A 1 122 ? -13.940 -10.119 8.227 1.00 83.88 122 ASP A CA 1
ATOM 935 C C . ASP A 1 122 ? -15.035 -9.209 8.806 1.00 83.88 122 ASP A C 1
ATOM 937 O O . ASP A 1 122 ? -16.200 -9.613 8.931 1.00 83.88 122 ASP A O 1
ATOM 941 N N . LYS A 1 123 ? -14.697 -7.962 9.148 1.00 85.94 123 LYS A N 1
ATOM 942 C CA . LYS A 1 123 ? -15.643 -6.976 9.682 1.00 85.94 123 LYS A CA 1
ATOM 943 C C . LYS A 1 123 ? -16.170 -6.045 8.595 1.00 85.94 123 LY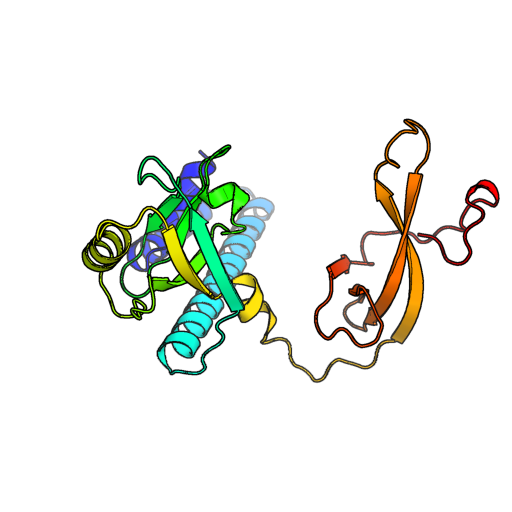S A C 1
ATOM 945 O O . LYS A 1 123 ? -15.511 -5.734 7.602 1.00 85.94 123 LYS A O 1
ATOM 950 N N . HIS A 1 124 ? -17.412 -5.604 8.772 1.00 86.19 124 HIS A N 1
ATOM 951 C CA . HIS A 1 124 ? -18.005 -4.611 7.879 1.00 86.19 124 HIS A CA 1
ATOM 952 C C . HIS A 1 124 ? -17.405 -3.231 8.140 1.00 86.19 124 HIS A C 1
ATOM 954 O O . HIS A 1 124 ? -17.056 -2.912 9.273 1.00 86.19 124 HIS A O 1
ATOM 960 N N . HIS A 1 125 ? -17.373 -2.381 7.111 1.00 85.06 125 HIS A N 1
ATOM 961 C CA . HIS A 1 125 ? -16.885 -1.001 7.202 1.00 85.06 125 HIS A CA 1
ATOM 962 C C . HIS A 1 125 ? -17.377 -0.260 8.455 1.00 85.06 125 HIS A C 1
ATOM 964 O O . HIS A 1 125 ? -16.585 0.313 9.194 1.00 85.06 125 HIS A O 1
ATOM 970 N N . THR A 1 126 ? -18.682 -0.322 8.732 1.00 88.56 126 THR A N 1
ATOM 971 C CA . THR A 1 126 ? -19.303 0.356 9.879 1.00 88.56 126 THR A CA 1
ATOM 972 C C . THR A 1 126 ? -18.794 -0.143 11.227 1.00 88.56 126 THR A C 1
ATOM 974 O O . THR A 1 126 ? -18.767 0.617 12.188 1.00 88.56 126 THR A O 1
ATOM 977 N N . GLU A 1 127 ? -18.397 -1.408 11.320 1.00 90.12 127 GLU A N 1
ATOM 978 C CA . GLU A 1 127 ? -17.827 -1.996 12.528 1.00 90.12 127 GLU A CA 1
ATOM 979 C C . GLU A 1 127 ? -16.365 -1.581 12.703 1.00 90.12 127 GLU A C 1
ATOM 981 O O . GLU A 1 127 ? -15.972 -1.198 13.799 1.00 90.12 127 GLU A O 1
ATOM 986 N N . VAL A 1 128 ? -15.587 -1.557 11.617 1.00 90.56 128 VAL A N 1
ATOM 987 C CA . VAL A 1 128 ? -14.192 -1.086 11.636 1.00 90.56 128 VAL A CA 1
ATOM 988 C C . VAL A 1 128 ? -14.112 0.380 12.055 1.00 90.56 128 VAL A C 1
ATOM 990 O O . VAL A 1 128 ? -13.301 0.728 12.908 1.00 90.56 128 VAL A O 1
ATOM 993 N N . VAL A 1 129 ? -15.003 1.228 11.528 1.00 89.06 129 VAL A N 1
ATOM 994 C CA . VAL A 1 129 ? -15.100 2.640 11.934 1.00 89.06 129 VAL A CA 1
ATOM 995 C C . VAL A 1 129 ? -15.393 2.762 13.427 1.00 89.06 129 VAL A C 1
ATOM 997 O O . VAL A 1 129 ? -14.756 3.572 14.093 1.00 89.06 129 VAL A O 1
ATOM 1000 N N . LYS A 1 130 ? -16.316 1.953 13.966 1.00 89.88 130 LYS A N 1
ATOM 1001 C CA . LYS A 1 130 ? -16.633 1.961 15.403 1.00 89.88 130 LYS A CA 1
ATOM 1002 C C . LYS A 1 130 ? -15.429 1.574 16.257 1.00 89.88 130 LYS A C 1
ATOM 1004 O O . LYS A 1 130 ? -15.159 2.262 17.227 1.00 89.88 130 LYS A O 1
ATOM 1009 N N . ILE A 1 131 ? -14.701 0.526 15.871 1.00 90.00 131 ILE A N 1
ATOM 1010 C CA . ILE A 1 131 ? -13.496 0.072 16.585 1.00 90.00 131 ILE A CA 1
ATOM 1011 C C . ILE A 1 131 ? -12.407 1.155 16.556 1.00 90.00 131 ILE A C 1
ATOM 1013 O O . ILE A 1 131 ? -11.758 1.404 17.566 1.00 90.00 131 ILE A O 1
ATOM 1017 N N . ALA A 1 132 ? -12.234 1.838 15.422 1.00 87.50 132 ALA A N 1
ATOM 1018 C CA . ALA A 1 132 ? -11.270 2.930 15.297 1.00 87.50 132 ALA A CA 1
ATOM 1019 C C . ALA A 1 132 ? -11.644 4.171 16.131 1.00 87.50 132 ALA A C 1
ATOM 1021 O O . ALA A 1 132 ? -10.759 4.900 16.566 1.00 87.50 132 ALA A O 1
ATOM 1022 N N . HIS A 1 133 ? -12.941 4.404 16.359 1.00 82.56 133 HIS A N 1
ATOM 1023 C CA . HIS A 1 133 ? -13.467 5.558 17.097 1.00 82.56 133 HIS A CA 1
ATOM 1024 C C . HIS A 1 133 ? -13.758 5.275 18.575 1.00 82.56 133 HIS A C 1
ATOM 1026 O O . HIS A 1 133 ? -14.371 6.119 19.227 1.00 82.56 133 HIS A O 1
ATOM 1032 N N . ASP A 1 134 ? -13.334 4.137 19.133 1.00 80.06 134 ASP A N 1
ATOM 1033 C CA . ASP A 1 134 ? -13.634 3.752 20.524 1.00 80.06 134 ASP A CA 1
ATOM 1034 C C . ASP A 1 134 ? -12.830 4.559 21.579 1.00 80.06 134 ASP A C 1
ATOM 1036 O O . ASP A 1 134 ? -12.397 4.046 22.607 1.00 80.06 134 ASP A O 1
ATOM 1040 N N . GLY A 1 135 ? -12.627 5.859 21.326 1.00 59.19 135 GLY A N 1
ATOM 1041 C CA . GLY A 1 135 ? -12.213 6.856 22.313 1.00 59.19 135 GLY A CA 1
ATOM 1042 C C . GLY A 1 135 ? -10.710 7.010 22.534 1.00 59.19 135 GLY A C 1
ATOM 1043 O O . GLY A 1 135 ? -10.320 7.583 23.549 1.00 59.19 135 GLY A O 1
ATOM 1044 N N . CYS A 1 136 ? -9.857 6.521 21.630 1.00 66.00 136 CYS A N 1
ATOM 1045 C CA . CYS A 1 136 ? -8.409 6.632 21.792 1.00 66.00 136 CYS A CA 1
ATOM 1046 C C . CYS A 1 136 ? -7.814 7.761 20.935 1.00 66.00 136 CYS A C 1
ATOM 1048 O O . CYS A 1 136 ? -8.015 7.804 19.726 1.00 66.00 136 CYS A O 1
ATOM 1050 N N . GLU A 1 137 ? -7.005 8.629 21.549 1.00 83.75 137 GLU A N 1
ATOM 1051 C CA . GLU A 1 137 ? -6.140 9.608 20.858 1.00 83.75 137 GLU A CA 1
ATOM 1052 C C . GLU A 1 137 ? -5.040 8.921 20.021 1.00 83.75 137 GLU A C 1
ATOM 1054 O O . GLU A 1 137 ? -4.307 9.553 19.261 1.00 83.75 137 GLU A O 1
ATOM 1059 N N . THR A 1 138 ? -4.881 7.605 20.181 1.00 88.50 138 THR A N 1
ATOM 1060 C CA . THR A 1 138 ? -3.907 6.776 19.473 1.00 88.50 138 THR A CA 1
ATOM 1061 C C . THR A 1 138 ? -4.623 5.636 18.757 1.00 88.50 138 THR A C 1
ATOM 1063 O O . THR A 1 138 ? -5.365 4.877 19.368 1.00 88.50 138 THR A O 1
ATOM 1066 N N . LEU A 1 139 ? -4.363 5.492 17.463 1.00 91.38 139 LEU A N 1
ATOM 1067 C CA . LEU A 1 139 ? -4.860 4.406 16.634 1.00 91.38 139 LEU A CA 1
ATOM 1068 C C . LEU A 1 139 ? -3.692 3.517 16.220 1.00 91.38 139 LEU A C 1
ATOM 1070 O O . LEU A 1 139 ? -2.783 3.967 15.521 1.00 91.38 139 LEU A O 1
ATOM 1074 N N . GLU A 1 140 ? -3.716 2.261 16.643 1.00 92.50 140 GLU A N 1
ATOM 1075 C CA . GLU A 1 140 ? -2.774 1.240 16.198 1.00 92.50 140 GLU A CA 1
ATOM 1076 C C . GLU A 1 140 ? -3.408 0.413 15.078 1.00 92.50 140 GLU A C 1
ATOM 1078 O O . GLU A 1 140 ? -4.494 -0.141 15.234 1.00 92.50 140 GLU A O 1
ATOM 1083 N N . LEU A 1 141 ? -2.740 0.351 13.931 1.00 92.94 141 LEU A N 1
ATOM 1084 C CA . LEU A 1 141 ? -3.182 -0.361 12.740 1.00 92.94 141 LEU A CA 1
ATOM 1085 C C . LEU A 1 141 ? -2.137 -1.404 12.364 1.00 92.94 141 LEU A C 1
ATOM 1087 O O . LEU A 1 141 ? -0.973 -1.067 12.154 1.00 92.94 141 LEU A O 1
ATOM 1091 N N . GLU A 1 142 ? -2.552 -2.652 12.196 1.00 90.88 142 GLU A N 1
ATOM 1092 C CA . GLU A 1 142 ? -1.754 -3.629 11.455 1.00 90.88 142 GLU A CA 1
ATOM 1093 C C . GLU A 1 142 ? -2.256 -3.666 10.020 1.00 90.88 142 GLU A C 1
ATOM 1095 O O . GLU A 1 142 ? -3.455 -3.834 9.775 1.00 90.88 142 GLU A O 1
ATOM 1100 N N . VAL A 1 143 ? -1.343 -3.498 9.065 1.00 88.50 143 VAL A N 1
ATOM 1101 C CA . VAL A 1 143 ? -1.689 -3.429 7.645 1.00 88.50 143 VAL A CA 1
ATOM 1102 C C . VAL A 1 143 ? -0.874 -4.407 6.807 1.00 88.50 143 VAL A C 1
ATOM 1104 O O . VAL A 1 143 ? 0.298 -4.675 7.087 1.00 88.50 143 VAL A O 1
ATOM 1107 N N . ALA A 1 144 ? -1.500 -4.914 5.746 1.00 82.50 144 ALA A N 1
ATOM 1108 C CA . ALA A 1 144 ? -0.818 -5.565 4.632 1.00 82.50 144 ALA A CA 1
ATOM 1109 C C . ALA A 1 144 ? -0.690 -4.570 3.481 1.00 82.50 144 ALA A C 1
ATOM 1111 O O . ALA A 1 144 ? -1.677 -3.975 3.036 1.00 82.50 144 ALA A O 1
ATOM 1112 N N . ARG A 1 145 ? 0.527 -4.414 2.962 1.00 74.69 145 ARG A N 1
ATOM 1113 C CA . ARG A 1 145 ? 0.789 -3.568 1.804 1.00 74.69 145 ARG A CA 1
ATOM 1114 C C . ARG A 1 145 ? 0.499 -4.366 0.555 1.00 74.69 145 ARG A C 1
ATOM 1116 O O . ARG A 1 145 ? 1.216 -5.309 0.226 1.00 74.69 145 ARG A O 1
ATOM 1123 N N . THR A 1 146 ? -0.476 -3.916 -0.224 1.00 60.03 146 THR A N 1
ATOM 1124 C CA . THR A 1 146 ? -0.820 -4.566 -1.494 1.00 60.03 146 THR A CA 1
ATOM 1125 C C . THR A 1 146 ? 0.406 -4.694 -2.415 1.00 60.03 146 THR A C 1
ATOM 1127 O O . THR A 1 146 ? 0.591 -5.727 -3.050 1.00 60.03 146 THR A O 1
ATOM 1130 N N . ILE A 1 147 ? 1.336 -3.726 -2.419 1.00 51.81 147 ILE A N 1
ATOM 1131 C CA . ILE A 1 147 ? 2.583 -3.839 -3.198 1.00 51.81 147 ILE A CA 1
ATOM 1132 C C . ILE A 1 147 ? 3.569 -4.887 -2.652 1.00 51.81 147 ILE A C 1
ATOM 1134 O O . ILE A 1 147 ? 4.318 -5.462 -3.432 1.00 51.81 147 ILE A O 1
ATOM 1138 N N . GLY A 1 148 ? 3.570 -5.174 -1.348 1.00 45.31 148 GLY A N 1
ATOM 1139 C CA . GLY A 1 148 ? 4.388 -6.238 -0.758 1.00 45.31 148 GLY A CA 1
ATOM 1140 C C . GLY A 1 148 ? 3.884 -7.616 -1.177 1.00 45.31 148 GLY A C 1
ATOM 1141 O O . GLY A 1 148 ? 4.652 -8.432 -1.687 1.00 45.31 148 GLY A O 1
ATOM 1142 N N . VAL A 1 149 ? 2.571 -7.834 -1.078 1.00 43.62 149 VAL A N 1
ATOM 1143 C CA . VAL A 1 149 ? 1.957 -9.133 -1.391 1.00 43.62 149 VAL A CA 1
ATOM 1144 C C . VAL A 1 149 ? 1.909 -9.409 -2.903 1.00 43.62 149 VAL A C 1
ATOM 1146 O O . VAL A 1 149 ? 2.166 -10.533 -3.328 1.00 43.62 149 VAL A O 1
ATOM 1149 N N . LEU A 1 150 ? 1.691 -8.388 -3.745 1.00 38.81 150 LEU A N 1
ATOM 1150 C CA . LEU A 1 150 ? 1.746 -8.522 -5.212 1.00 38.81 150 LEU A CA 1
ATOM 1151 C C . LEU A 1 150 ? 3.153 -8.828 -5.753 1.00 38.81 150 LEU A C 1
ATOM 1153 O O . LEU A 1 150 ? 3.280 -9.372 -6.852 1.00 38.81 150 LEU A O 1
ATOM 1157 N N . MET A 1 151 ? 4.199 -8.456 -5.012 1.00 41.22 151 MET A N 1
ATOM 1158 C C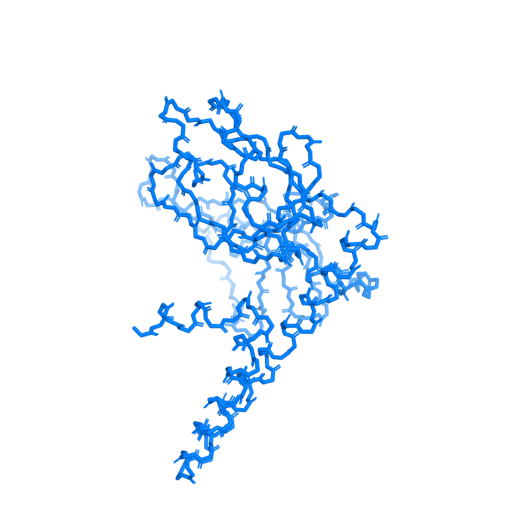A . MET A 1 151 ? 5.598 -8.694 -5.388 1.00 41.22 151 MET A CA 1
ATOM 1159 C C . MET A 1 151 ? 6.147 -9.997 -4.788 1.00 41.22 151 MET A C 1
ATOM 1161 O O . MET A 1 151 ? 7.162 -10.503 -5.265 1.00 41.22 151 MET A O 1
ATOM 1165 N N . HIS A 1 152 ? 5.460 -10.585 -3.801 1.00 41.12 152 HIS A N 1
ATOM 1166 C CA . HIS A 1 152 ? 5.880 -11.835 -3.163 1.00 41.12 152 HIS A CA 1
ATOM 1167 C C . HIS A 1 152 ? 5.626 -13.091 -4.024 1.00 41.12 152 HIS A C 1
ATOM 1169 O O . HIS A 1 152 ? 6.093 -14.175 -3.678 1.00 41.12 152 HIS A O 1
ATOM 1175 N N . GLU A 1 153 ? 4.943 -12.962 -5.169 1.00 37.97 153 GLU A N 1
ATOM 1176 C CA . GLU A 1 153 ? 4.692 -14.070 -6.110 1.00 37.97 153 GLU A CA 1
ATOM 1177 C C . GLU A 1 153 ? 5.644 -14.138 -7.313 1.00 37.97 153 GLU A C 1
ATOM 1179 O O . GLU A 1 153 ? 5.454 -14.965 -8.200 1.00 37.97 153 GLU A O 1
ATOM 1184 N N . GLN A 1 154 ? 6.713 -13.338 -7.338 1.00 37.00 154 GLN A N 1
ATOM 1185 C CA . GLN A 1 154 ? 7.858 -13.586 -8.227 1.00 37.00 154 GLN A CA 1
ATOM 1186 C C . GLN A 1 154 ? 9.014 -14.293 -7.513 1.00 37.00 154 GLN A C 1
ATOM 1188 O O . GLN A 1 154 ? 10.174 -14.074 -7.852 1.00 37.00 154 GLN A O 1
ATOM 1193 N N . GLN A 1 155 ? 8.731 -15.174 -6.552 1.00 39.34 155 GLN A N 1
ATOM 1194 C CA . GLN A 1 155 ? 9.740 -16.123 -6.085 1.00 39.34 155 GLN A CA 1
ATOM 1195 C C . GLN A 1 155 ? 9.815 -17.332 -7.037 1.00 39.34 155 GLN A C 1
ATOM 1197 O O . GLN A 1 155 ? 9.654 -18.482 -6.642 1.00 39.34 155 GLN A O 1
ATOM 1202 N N . GLU A 1 156 ? 10.149 -17.076 -8.309 1.00 39.47 156 GLU A N 1
ATOM 1203 C CA . GLU A 1 156 ? 11.208 -17.918 -8.868 1.00 39.47 156 GLU A CA 1
ATOM 1204 C C . GLU A 1 156 ? 12.419 -17.700 -7.942 1.00 39.47 156 GLU A C 1
ATOM 1206 O O . GLU A 1 156 ? 12.646 -16.558 -7.520 1.00 39.47 156 GLU A O 1
ATOM 1211 N N . PRO A 1 157 ? 13.147 -18.755 -7.524 1.00 44.69 157 PRO A N 1
ATOM 1212 C CA . PRO A 1 157 ? 14.323 -18.583 -6.670 1.00 44.69 157 PRO A CA 1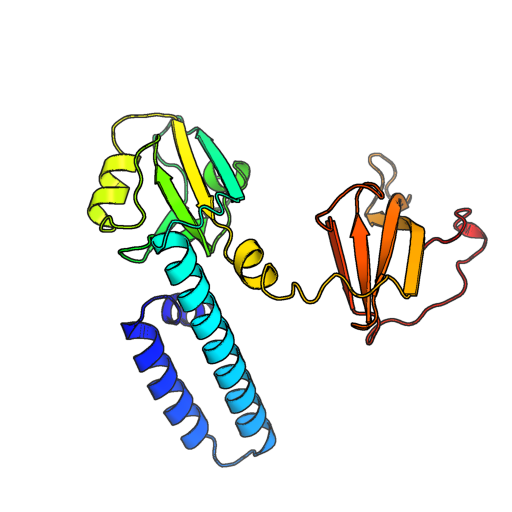
ATOM 1213 C C . PRO A 1 157 ? 15.163 -17.453 -7.261 1.00 44.69 157 PRO A C 1
ATOM 1215 O O . PRO A 1 157 ? 15.318 -17.461 -8.485 1.00 44.69 157 PRO A O 1
ATOM 1218 N N . PRO A 1 158 ? 15.624 -16.466 -6.459 1.00 51.78 158 PRO A N 1
ATOM 1219 C CA . PRO A 1 158 ? 16.243 -15.261 -6.989 1.00 51.78 158 PRO A CA 1
ATOM 1220 C C . PRO A 1 158 ? 17.300 -15.697 -7.988 1.00 51.78 158 PRO A C 1
ATOM 1222 O O . PRO A 1 158 ? 18.309 -16.294 -7.608 1.00 51.78 158 PRO A O 1
ATOM 1225 N N . SER A 1 159 ? 17.008 -15.490 -9.274 1.00 57.88 159 SER A N 1
ATOM 1226 C CA . SER A 1 159 ? 17.922 -15.848 -10.345 1.00 57.88 159 SER A CA 1
ATOM 1227 C C . SER A 1 159 ? 19.243 -15.195 -9.980 1.00 57.88 159 SER A C 1
ATOM 1229 O O . SER A 1 159 ? 19.241 -13.993 -9.676 1.00 57.88 159 SER A O 1
ATOM 1231 N N . GLN A 1 160 ? 20.317 -15.987 -9.906 1.00 70.50 160 GLN A N 1
ATOM 1232 C CA . GLN A 1 160 ? 21.586 -15.496 -9.383 1.00 70.50 160 GLN A CA 1
ATOM 1233 C C . GLN A 1 160 ? 21.932 -14.167 -10.062 1.00 70.50 160 GLN A C 1
ATOM 1235 O O . GLN A 1 160 ? 21.768 -14.051 -11.283 1.00 70.50 160 GLN A O 1
ATOM 1240 N N . PRO A 1 161 ? 22.334 -13.145 -9.285 1.00 77.94 161 PRO A N 1
ATOM 1241 C CA . PRO A 1 161 ? 22.677 -11.864 -9.868 1.00 77.94 161 PRO A CA 1
ATOM 1242 C C . PRO A 1 161 ? 23.756 -12.069 -10.926 1.00 77.94 161 PRO A C 1
ATOM 1244 O O . PRO A 1 161 ? 24.757 -12.733 -10.670 1.00 77.94 161 PRO A O 1
ATOM 1247 N N . ILE A 1 162 ? 23.554 -11.479 -12.104 1.00 85.50 162 ILE A N 1
ATOM 1248 C CA . ILE A 1 162 ? 24.574 -11.454 -13.157 1.00 85.50 162 ILE A CA 1
ATOM 1249 C C . ILE A 1 162 ? 25.798 -10.712 -12.615 1.00 85.50 162 ILE A C 1
ATOM 1251 O O . ILE A 1 162 ? 26.931 -11.147 -12.795 1.00 85.50 162 ILE A O 1
ATOM 1255 N N . PHE A 1 163 ? 25.545 -9.608 -11.907 1.00 86.19 163 PHE A N 1
ATOM 1256 C CA . PHE A 1 163 ? 26.552 -8.850 -11.182 1.00 86.19 163 PHE A CA 1
ATOM 1257 C C . PHE A 1 163 ? 25.985 -8.308 -9.875 1.00 86.19 163 PHE A C 1
ATOM 1259 O O . PHE A 1 163 ? 24.825 -7.893 -9.804 1.00 86.19 163 PHE A O 1
ATOM 1266 N N . SER A 1 164 ? 26.829 -8.253 -8.851 1.00 90.19 164 SER A N 1
ATOM 1267 C CA . SER A 1 164 ? 26.509 -7.610 -7.583 1.00 90.19 164 SER A CA 1
ATOM 1268 C C . SER A 1 164 ? 27.730 -6.929 -6.985 1.00 90.19 164 SER A C 1
ATOM 1270 O O . SER A 1 164 ? 28.861 -7.371 -7.186 1.00 90.19 164 SER A O 1
ATOM 1272 N N . GLY A 1 165 ? 27.509 -5.839 -6.261 1.00 90.44 165 GLY A N 1
ATOM 1273 C CA . GLY A 1 165 ? 28.597 -5.070 -5.672 1.00 90.44 165 GLY A CA 1
ATOM 1274 C C . GLY A 1 165 ? 28.159 -3.713 -5.146 1.00 90.44 165 GLY A C 1
ATOM 1275 O O . GLY A 1 165 ? 27.040 -3.255 -5.375 1.00 90.44 165 GLY A O 1
ATOM 1276 N N . TYR A 1 166 ? 29.067 -3.042 -4.444 1.00 90.94 166 TYR A N 1
ATOM 1277 C CA . TYR A 1 166 ? 28.816 -1.692 -3.956 1.00 90.94 166 TYR A CA 1
ATOM 1278 C C . TYR A 1 166 ? 29.046 -0.647 -5.048 1.00 90.94 166 TYR A C 1
ATOM 1280 O O . TYR A 1 166 ? 30.162 -0.518 -5.548 1.00 90.94 166 TYR A O 1
ATOM 1288 N N . LEU A 1 167 ? 28.024 0.167 -5.317 1.00 89.44 167 LEU A N 1
ATOM 1289 C CA . LEU A 1 167 ? 28.104 1.321 -6.219 1.00 89.44 167 LEU A CA 1
ATOM 1290 C C . LEU A 1 167 ? 27.723 2.610 -5.480 1.00 89.44 167 LEU A C 1
ATOM 1292 O O . LEU A 1 167 ? 27.069 2.586 -4.427 1.00 89.44 167 LEU A O 1
ATOM 1296 N N . TRP A 1 168 ? 28.132 3.751 -6.034 1.00 84.94 168 TRP A N 1
ATOM 1297 C CA . TRP A 1 168 ? 27.748 5.070 -5.527 1.00 84.94 168 TRP A CA 1
ATOM 1298 C C . TRP A 1 168 ? 26.573 5.620 -6.323 1.00 84.94 168 TRP A C 1
ATOM 1300 O O . TRP A 1 168 ? 26.718 5.915 -7.501 1.00 84.94 168 TRP A O 1
ATOM 1310 N N . ARG A 1 169 ? 25.436 5.814 -5.654 1.00 84.62 169 ARG A N 1
ATOM 1311 C CA . ARG A 1 169 ? 24.228 6.391 -6.248 1.00 84.62 169 ARG A CA 1
ATOM 1312 C C . ARG A 1 169 ? 24.108 7.871 -5.922 1.00 84.62 169 ARG A C 1
ATOM 1314 O O . ARG A 1 169 ? 24.201 8.244 -4.744 1.00 84.62 169 ARG A O 1
ATOM 1321 N N . GLN A 1 170 ? 23.806 8.705 -6.912 1.00 81.12 170 GLN A N 1
ATOM 1322 C CA . GLN A 1 170 ? 23.451 10.103 -6.660 1.00 81.12 170 GLN A CA 1
ATOM 1323 C C . GLN A 1 170 ? 22.065 10.205 -5.987 1.00 81.12 170 GLN A C 1
ATOM 1325 O O . GLN A 1 170 ? 21.066 9.681 -6.465 1.00 81.12 170 GLN A O 1
ATOM 1330 N N . SER A 1 171 ? 21.988 10.882 -4.845 1.00 69.75 171 SER A N 1
ATOM 1331 C CA . SER A 1 171 ? 20.813 10.979 -3.973 1.00 69.75 171 SER A CA 1
ATOM 1332 C C . SER A 1 171 ? 20.499 12.441 -3.646 1.00 69.75 171 SER A C 1
ATOM 1334 O O . SER A 1 171 ? 20.633 12.861 -2.498 1.00 69.75 171 SER A O 1
ATOM 1336 N N . GLY A 1 172 ? 20.057 13.213 -4.640 1.00 67.12 172 GLY A N 1
ATOM 1337 C CA . GLY A 1 172 ? 19.640 14.609 -4.448 1.00 67.12 172 GLY A CA 1
ATOM 1338 C C . GLY A 1 172 ? 20.771 15.555 -4.007 1.00 67.12 172 GLY A C 1
ATOM 1339 O O . GLY A 1 172 ? 21.954 15.277 -4.224 1.00 67.12 172 GLY A O 1
ATOM 1340 N N . GLN A 1 173 ? 20.406 16.691 -3.406 1.00 60.81 173 GLN A N 1
ATOM 1341 C CA . GLN A 1 173 ? 21.342 17.718 -2.925 1.00 60.81 173 GLN A CA 1
ATOM 1342 C C . GLN A 1 173 ? 21.832 17.430 -1.497 1.00 60.81 173 GLN A C 1
ATOM 1344 O O . GLN A 1 173 ? 21.090 16.932 -0.645 1.00 60.81 173 GLN A O 1
ATOM 1349 N N . ALA A 1 174 ? 23.099 17.740 -1.222 1.00 60.25 174 ALA A N 1
ATOM 1350 C CA . ALA A 1 174 ? 23.665 17.666 0.120 1.00 60.25 174 ALA A CA 1
ATOM 1351 C C . ALA A 1 174 ? 23.114 18.798 1.008 1.00 60.25 174 ALA A C 1
ATOM 1353 O O . ALA A 1 174 ? 23.013 19.948 0.581 1.00 60.25 174 ALA A O 1
ATOM 1354 N N . LYS A 1 175 ? 22.771 18.484 2.267 1.00 50.91 175 LYS A N 1
ATOM 1355 C CA . LYS A 1 175 ? 22.341 19.499 3.243 1.00 50.91 175 LYS A CA 1
ATOM 1356 C C . LYS A 1 175 ? 23.452 20.542 3.420 1.00 50.91 175 LYS A C 1
ATOM 1358 O O . LYS A 1 175 ? 24.573 20.176 3.757 1.00 50.91 175 LYS A O 1
ATOM 1363 N N . GLY A 1 176 ? 23.122 21.819 3.217 1.00 56.41 176 GLY A N 1
ATOM 1364 C CA . GLY A 1 176 ? 24.028 22.949 3.452 1.00 56.41 176 GLY A CA 1
ATOM 1365 C C . GLY A 1 176 ? 24.938 23.341 2.282 1.00 56.41 176 GLY A C 1
ATOM 1366 O O . GLY A 1 176 ? 25.719 24.272 2.438 1.00 56.41 176 GLY A O 1
ATOM 1367 N N . ALA A 1 177 ? 24.840 22.685 1.119 1.00 59.34 177 ALA A N 1
ATOM 1368 C CA . ALA A 1 177 ? 25.639 23.029 -0.059 1.00 59.34 177 ALA A CA 1
ATOM 1369 C C . ALA A 1 177 ? 24.793 22.936 -1.349 1.00 59.34 177 ALA A C 1
ATOM 1371 O O . ALA A 1 177 ? 24.623 21.841 -1.892 1.00 59.34 177 ALA A O 1
ATOM 1372 N N . PRO A 1 178 ? 24.258 24.062 -1.866 1.00 56.00 178 PRO A N 1
ATOM 1373 C CA . PRO A 1 178 ? 23.263 24.067 -2.947 1.00 56.00 178 PRO A CA 1
ATOM 1374 C C . PRO A 1 178 ? 23.752 23.494 -4.292 1.00 56.00 178 PRO A C 1
ATOM 1376 O O . PRO A 1 178 ? 22.928 23.110 -5.117 1.00 56.00 178 PRO A O 1
ATOM 1379 N N . ASN A 1 179 ? 25.068 23.340 -4.487 1.00 62.38 179 ASN A N 1
ATOM 1380 C CA . ASN A 1 179 ? 25.658 22.756 -5.700 1.00 62.38 179 ASN A CA 1
ATOM 1381 C C . ASN A 1 179 ? 26.340 21.394 -5.493 1.00 62.38 179 ASN A C 1
ATOM 1383 O O . ASN A 1 179 ? 26.916 20.850 -6.436 1.00 62.38 179 ASN A O 1
ATOM 1387 N N . THR A 1 180 ? 26.291 20.806 -4.293 1.00 70.50 180 THR A N 1
ATOM 1388 C CA . THR A 1 180 ? 26.966 19.526 -4.038 1.00 70.50 180 THR A CA 1
ATOM 1389 C C . THR A 1 180 ? 25.976 18.371 -4.106 1.00 70.50 180 THR A C 1
ATOM 1391 O O . THR A 1 180 ? 25.047 18.254 -3.305 1.00 70.50 180 THR A O 1
ATOM 1394 N N . LYS A 1 181 ? 26.197 17.478 -5.071 1.00 75.62 181 LYS A N 1
ATOM 1395 C CA . LYS A 1 181 ? 25.459 16.220 -5.211 1.00 75.62 181 LYS A CA 1
ATOM 1396 C C . LYS A 1 181 ? 25.750 15.316 -4.011 1.00 75.62 181 LYS A C 1
ATOM 1398 O O . LYS A 1 181 ? 26.911 15.061 -3.687 1.00 75.62 181 LYS A O 1
ATOM 1403 N N . LYS A 1 182 ? 24.709 14.807 -3.354 1.00 81.50 182 LYS A N 1
ATOM 1404 C CA . LYS A 1 182 ? 24.855 13.821 -2.277 1.00 81.50 182 LYS A CA 1
ATOM 1405 C C . LYS A 1 182 ? 25.014 12.438 -2.897 1.00 81.50 182 LYS A C 1
ATOM 1407 O O . LYS A 1 182 ? 24.145 11.999 -3.636 1.00 81.50 182 LYS A O 1
ATOM 1412 N N . TRP A 1 183 ? 26.086 11.734 -2.561 1.00 82.94 183 TRP A N 1
ATOM 1413 C CA . TRP A 1 183 ? 26.342 10.374 -3.034 1.00 82.94 183 TRP A CA 1
ATOM 1414 C C . TRP A 1 183 ? 26.136 9.376 -1.902 1.00 82.94 183 TRP A C 1
ATOM 1416 O O . TRP A 1 183 ? 26.568 9.611 -0.774 1.00 82.94 183 TRP A O 1
ATOM 1426 N N . VAL A 1 184 ? 25.463 8.267 -2.191 1.00 86.44 184 VAL A N 1
ATOM 1427 C CA . VAL A 1 184 ? 25.142 7.234 -1.205 1.00 86.44 184 VAL A CA 1
ATOM 1428 C C . VAL A 1 184 ? 25.604 5.885 -1.729 1.00 86.44 184 VAL A C 1
ATOM 1430 O O . VAL A 1 184 ? 25.204 5.466 -2.812 1.00 86.44 184 VAL A O 1
ATOM 1433 N N . ARG A 1 185 ? 26.433 5.199 -0.941 1.00 88.81 185 ARG A N 1
ATOM 1434 C CA . ARG A 1 185 ? 26.876 3.838 -1.239 1.00 88.81 185 ARG A CA 1
ATOM 1435 C C . ARG A 1 185 ? 25.743 2.853 -0.938 1.00 88.81 185 ARG A C 1
ATOM 1437 O O . ARG A 1 185 ? 25.123 2.922 0.129 1.00 88.81 185 ARG A O 1
ATOM 1444 N N . ARG A 1 186 ? 25.449 1.974 -1.891 1.00 88.62 186 ARG A N 1
ATOM 1445 C CA . ARG A 1 186 ? 24.411 0.938 -1.789 1.00 88.62 186 ARG A CA 1
ATOM 1446 C C . ARG A 1 186 ? 24.939 -0.363 -2.378 1.00 88.62 186 ARG A C 1
ATOM 1448 O O . ARG A 1 186 ? 25.840 -0.325 -3.216 1.00 88.62 186 ARG A O 1
ATOM 1455 N N . TRP A 1 187 ? 24.416 -1.485 -1.902 1.00 90.31 187 TRP A N 1
ATOM 1456 C CA . TRP A 1 187 ? 24.670 -2.783 -2.515 1.00 90.31 187 TRP A CA 1
ATOM 1457 C C . TRP A 1 187 ? 23.736 -2.950 -3.706 1.00 90.31 187 TRP A C 1
ATOM 1459 O O . TRP A 1 187 ? 22.543 -2.685 -3.579 1.00 90.31 187 TRP A O 1
ATOM 1469 N N . PHE A 1 188 ? 24.264 -3.346 -4.857 1.00 89.31 188 PHE A N 1
ATOM 1470 C CA . PHE A 1 188 ? 23.502 -3.507 -6.088 1.00 89.31 188 PHE A CA 1
ATOM 1471 C C . PHE A 1 188 ? 23.474 -4.957 -6.530 1.00 89.31 188 PHE A C 1
ATOM 1473 O O . PHE A 1 188 ? 24.421 -5.705 -6.301 1.00 89.31 188 PHE A O 1
ATOM 1480 N N . SER A 1 189 ? 22.392 -5.327 -7.203 1.00 88.44 189 SER A N 1
ATOM 1481 C CA . SER A 1 189 ? 22.169 -6.649 -7.775 1.00 88.44 189 SER A CA 1
ATOM 1482 C C . SER A 1 189 ? 21.518 -6.468 -9.144 1.00 88.44 189 SER A C 1
ATOM 1484 O O . SER A 1 189 ? 20.354 -6.074 -9.232 1.00 88.44 189 SER A O 1
ATOM 1486 N N . LEU A 1 190 ? 22.285 -6.696 -10.210 1.00 85.50 190 LEU A N 1
ATOM 1487 C CA . LEU A 1 190 ? 21.772 -6.757 -11.575 1.00 85.50 190 LEU A CA 1
ATOM 1488 C C . LEU A 1 190 ? 21.263 -8.170 -11.831 1.00 85.50 190 LEU A C 1
ATOM 1490 O O . LEU A 1 190 ? 22.032 -9.131 -11.741 1.00 85.50 190 LEU A O 1
ATOM 1494 N N . ARG A 1 191 ? 19.981 -8.295 -12.159 1.00 82.81 191 ARG A N 1
ATOM 1495 C CA . ARG A 1 191 ? 19.338 -9.589 -12.391 1.00 82.81 191 ARG A CA 1
ATOM 1496 C C . ARG A 1 191 ? 19.039 -9.815 -13.887 1.00 82.81 191 ARG A C 1
ATOM 1498 O O . ARG A 1 191 ? 18.999 -8.856 -14.660 1.00 82.81 191 ARG A O 1
ATOM 1505 N N . PRO A 1 192 ? 18.835 -11.077 -14.313 1.00 78.38 192 PRO A N 1
ATOM 1506 C CA . PRO A 1 192 ? 18.427 -11.441 -15.679 1.00 78.38 192 PRO A CA 1
ATOM 1507 C C . PRO A 1 192 ? 17.116 -10.821 -16.175 1.00 78.38 192 PRO A C 1
ATOM 1509 O O . PRO A 1 192 ? 16.874 -10.789 -17.377 1.00 78.38 192 PRO A O 1
ATOM 1512 N N . ASP A 1 193 ? 16.294 -10.279 -15.278 1.00 70.75 193 ASP A N 1
ATOM 1513 C CA . ASP A 1 193 ? 15.102 -9.486 -15.605 1.00 70.75 193 ASP A CA 1
ATOM 1514 C C . ASP A 1 193 ? 15.430 -8.077 -16.152 1.00 70.75 193 ASP A C 1
ATOM 1516 O O . ASP A 1 193 ? 14.533 -7.254 -16.346 1.00 70.75 193 ASP A O 1
ATOM 1520 N N . ASN A 1 194 ? 16.713 -7.785 -16.404 1.00 76.31 194 ASN A N 1
ATOM 1521 C CA . ASN A 1 194 ? 17.235 -6.484 -16.825 1.00 76.31 194 ASN A CA 1
ATOM 1522 C C . ASN A 1 194 ? 16.919 -5.350 -15.837 1.00 76.31 194 ASN A C 1
ATOM 1524 O O . ASN A 1 194 ? 16.867 -4.176 -16.225 1.00 76.31 194 ASN A O 1
ATOM 1528 N N . CYS A 1 195 ? 16.721 -5.683 -14.561 1.00 81.12 195 CYS A N 1
ATOM 1529 C CA . CYS A 1 195 ? 16.543 -4.719 -13.489 1.00 81.12 195 CYS A CA 1
ATOM 1530 C C . CYS A 1 195 ? 17.771 -4.687 -12.573 1.00 81.12 195 CYS A C 1
ATOM 1532 O O . CYS A 1 195 ? 18.329 -5.710 -12.168 1.00 81.12 195 CYS A O 1
ATOM 1534 N N . LEU A 1 196 ? 18.183 -3.470 -12.230 1.00 82.06 196 LEU A N 1
ATOM 1535 C CA . LEU A 1 196 ? 19.210 -3.191 -11.241 1.00 82.06 196 LEU A CA 1
ATOM 1536 C C . LEU A 1 196 ? 18.534 -2.864 -9.906 1.00 82.06 196 LEU A C 1
ATOM 1538 O O . LEU A 1 196 ? 17.956 -1.789 -9.734 1.00 82.06 196 LEU A O 1
ATOM 1542 N N . TYR A 1 197 ? 18.611 -3.792 -8.961 1.00 83.25 197 TYR A N 1
ATOM 1543 C CA . TYR A 1 197 ? 18.090 -3.635 -7.603 1.00 83.25 197 TYR A CA 1
ATOM 1544 C C . TYR A 1 197 ? 19.155 -3.041 -6.692 1.00 83.25 197 TYR A C 1
ATOM 1546 O O . TYR A 1 197 ? 20.341 -3.325 -6.871 1.00 83.25 197 TYR A O 1
ATOM 1554 N N . TYR A 1 198 ? 18.744 -2.258 -5.693 1.00 84.38 198 TYR A N 1
ATOM 1555 C CA . TYR A 1 198 ? 19.671 -1.713 -4.705 1.00 84.38 198 TYR A CA 1
ATOM 1556 C C . TYR A 1 198 ? 19.165 -1.789 -3.273 1.00 84.38 198 TYR A C 1
ATOM 1558 O O . TYR A 1 198 ? 17.999 -1.529 -2.988 1.00 84.38 198 TYR A O 1
ATOM 1566 N N . TYR A 1 199 ? 20.084 -2.091 -2.366 1.00 86.44 199 TYR A N 1
ATOM 1567 C CA . TYR A 1 199 ? 19.859 -2.441 -0.967 1.00 86.44 199 TYR A CA 1
ATOM 1568 C C . TYR A 1 199 ? 20.710 -1.544 -0.064 1.00 86.44 199 TYR A C 1
ATOM 1570 O O . TYR A 1 199 ? 21.655 -0.895 -0.539 1.00 86.44 199 TYR A O 1
ATOM 1578 N N . LYS A 1 200 ? 20.391 -1.451 1.235 1.00 82.25 200 LYS A N 1
ATOM 1579 C CA . LYS A 1 200 ? 21.257 -0.691 2.152 1.00 82.25 200 LYS A CA 1
ATOM 1580 C C . LYS A 1 200 ? 22.564 -1.456 2.353 1.00 82.25 200 LYS A C 1
ATOM 1582 O O . LYS A 1 200 ? 23.618 -0.822 2.270 1.00 82.25 200 LYS A O 1
ATOM 1587 N N . THR A 1 201 ? 22.478 -2.770 2.539 1.00 85.75 201 THR A N 1
ATOM 1588 C CA . THR A 1 201 ? 23.597 -3.709 2.715 1.00 85.75 201 THR A CA 1
ATOM 1589 C C . THR A 1 201 ? 23.432 -4.948 1.827 1.00 85.75 201 THR A C 1
ATOM 1591 O O . THR A 1 201 ? 22.424 -5.097 1.141 1.00 85.75 201 THR A O 1
ATOM 1594 N N . GLU A 1 202 ? 24.448 -5.809 1.790 1.00 86.44 202 GLU A N 1
ATOM 1595 C CA . GLU A 1 202 ? 24.410 -7.070 1.033 1.00 86.44 202 GLU A CA 1
ATOM 1596 C C . GLU A 1 202 ? 23.522 -8.149 1.667 1.00 86.44 202 GLU A C 1
ATOM 1598 O O . GLU A 1 202 ? 22.988 -8.988 0.948 1.00 86.44 202 GLU A O 1
ATOM 1603 N N . ASP A 1 203 ? 23.313 -8.074 2.984 1.00 81.81 203 ASP A N 1
ATOM 1604 C CA . ASP A 1 203 ? 22.490 -9.013 3.758 1.00 81.81 203 ASP A CA 1
ATOM 1605 C C . ASP A 1 203 ? 20.987 -8.666 3.753 1.00 81.81 203 ASP A C 1
ATOM 1607 O O . ASP A 1 203 ? 20.168 -9.398 4.309 1.00 81.81 203 ASP A O 1
ATOM 1611 N N . ASP A 1 204 ? 20.603 -7.529 3.165 1.00 70.19 204 ASP A N 1
ATOM 1612 C CA . ASP A 1 204 ? 19.206 -7.105 3.100 1.00 70.19 204 ASP A CA 1
ATOM 1613 C C . ASP A 1 204 ? 18.426 -7.954 2.081 1.00 70.19 204 ASP A C 1
ATOM 1615 O O . ASP A 1 204 ? 18.726 -7.965 0.887 1.00 70.19 204 ASP A O 1
ATOM 1619 N N . ASN A 1 205 ? 17.328 -8.569 2.521 1.00 72.25 205 ASN A N 1
ATOM 1620 C CA . ASN A 1 205 ? 16.453 -9.341 1.633 1.00 72.25 205 ASN A CA 1
ATOM 1621 C C . ASN A 1 205 ? 15.483 -8.474 0.813 1.00 72.25 205 ASN A C 1
ATOM 1623 O O . ASN A 1 205 ? 14.938 -8.941 -0.188 1.00 72.25 205 ASN A O 1
ATOM 1627 N N . GLN A 1 206 ? 15.257 -7.217 1.214 1.00 66.56 206 GLN A N 1
ATOM 1628 C CA . GLN A 1 206 ? 14.308 -6.320 0.554 1.00 66.56 206 GLN A CA 1
ATOM 1629 C C . GLN A 1 206 ? 15.021 -5.120 -0.090 1.00 66.56 206 GLN A C 1
ATOM 1631 O O . GLN A 1 206 ? 15.738 -4.386 0.599 1.00 66.56 206 GLN A O 1
ATOM 1636 N N . PRO A 1 207 ? 14.835 -4.882 -1.402 1.00 76.81 207 PRO A N 1
ATOM 1637 C CA . PRO A 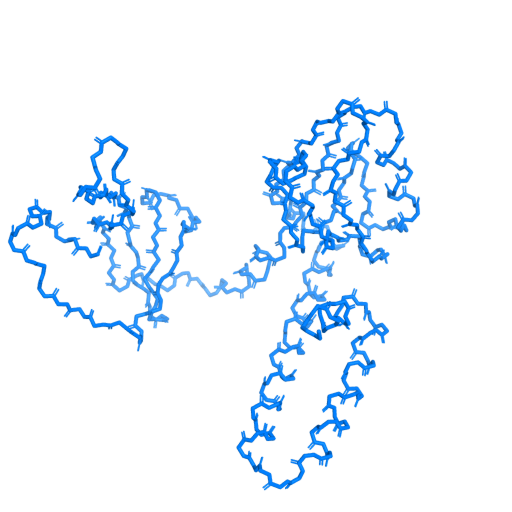1 207 ? 15.474 -3.764 -2.080 1.00 76.81 207 PRO A CA 1
ATOM 1638 C C . PRO A 1 207 ? 14.865 -2.430 -1.640 1.00 76.81 207 PRO A C 1
ATOM 1640 O O . PRO A 1 207 ? 13.654 -2.278 -1.509 1.00 76.81 207 PRO A O 1
ATOM 1643 N N . VAL A 1 208 ? 15.717 -1.417 -1.495 1.00 74.50 208 VAL A N 1
ATOM 1644 C CA . VAL A 1 208 ? 15.325 -0.009 -1.308 1.00 74.50 208 VAL A CA 1
ATOM 1645 C C . VAL A 1 208 ? 14.756 0.577 -2.608 1.00 74.50 208 VAL A C 1
ATOM 1647 O O . VAL A 1 208 ? 14.051 1.583 -2.590 1.00 74.50 208 VAL A O 1
ATOM 1650 N N . GLY A 1 209 ? 15.078 -0.023 -3.753 1.00 75.75 209 GLY A N 1
ATOM 1651 C CA . GLY A 1 209 ? 14.414 0.246 -5.022 1.00 75.75 209 GLY A CA 1
ATOM 1652 C C . GLY A 1 209 ? 15.027 -0.528 -6.183 1.00 75.75 209 GLY A C 1
ATOM 1653 O O . GLY A 1 209 ? 15.980 -1.291 -6.009 1.00 75.75 209 GLY A O 1
ATOM 1654 N N . ALA A 1 210 ? 14.461 -0.319 -7.369 1.00 81.75 210 ALA A N 1
ATOM 1655 C CA . ALA A 1 210 ? 14.857 -0.987 -8.601 1.00 81.75 210 ALA A CA 1
ATOM 1656 C C . ALA A 1 210 ? 14.881 -0.001 -9.775 1.00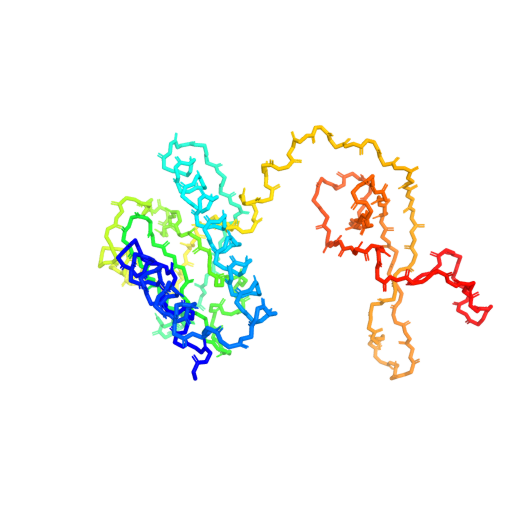 81.75 210 ALA A C 1
ATOM 1658 O O . ALA A 1 210 ? 14.103 0.954 -9.818 1.00 81.75 210 ALA A O 1
ATOM 1659 N N . MET A 1 211 ? 15.776 -0.240 -10.730 1.00 73.62 211 MET A N 1
ATOM 1660 C CA . MET A 1 211 ? 15.908 0.531 -11.963 1.00 73.62 211 MET A CA 1
ATOM 1661 C C . MET A 1 211 ? 15.860 -0.408 -13.168 1.00 73.62 211 MET A C 1
ATOM 1663 O O . MET A 1 211 ? 16.656 -1.336 -13.267 1.00 73.62 211 MET A O 1
ATOM 1667 N N . ILE A 1 212 ? 14.945 -0.151 -14.103 1.00 74.81 212 ILE A N 1
ATOM 1668 C CA . ILE A 1 212 ? 14.850 -0.912 -15.355 1.00 74.81 212 ILE A CA 1
ATOM 1669 C C . ILE A 1 212 ? 15.950 -0.429 -16.307 1.00 74.81 212 ILE A C 1
ATOM 1671 O O . ILE A 1 212 ? 15.949 0.733 -16.726 1.00 74.81 212 ILE A O 1
ATOM 1675 N N . MET A 1 213 ? 16.861 -1.321 -16.693 1.00 74.50 213 MET A N 1
ATOM 1676 C CA . MET A 1 213 ? 18.037 -0.967 -17.498 1.00 74.50 213 MET A CA 1
ATOM 1677 C C . MET A 1 213 ? 17.705 -0.721 -18.972 1.00 74.50 213 MET A C 1
ATOM 1679 O O . MET A 1 213 ? 18.400 0.039 -19.634 1.00 74.50 213 MET A O 1
ATOM 1683 N N . ALA A 1 214 ? 16.596 -1.270 -19.480 1.00 69.06 214 ALA A N 1
ATOM 1684 C CA . ALA A 1 214 ? 16.197 -1.168 -20.891 1.00 69.06 214 ALA A CA 1
ATOM 1685 C C . ALA A 1 214 ? 15.962 0.269 -21.410 1.00 69.06 214 ALA A C 1
ATOM 1687 O O . ALA A 1 214 ? 15.789 0.465 -22.610 1.00 69.06 214 ALA A O 1
ATOM 1688 N N . LYS A 1 215 ? 15.913 1.272 -20.524 1.00 65.81 215 LYS A N 1
ATOM 1689 C CA . LYS A 1 215 ? 15.675 2.686 -20.866 1.00 65.81 215 LYS A CA 1
ATOM 1690 C C . LYS A 1 215 ? 16.851 3.610 -20.537 1.00 65.81 215 LYS A C 1
ATOM 1692 O O . LYS A 1 215 ? 16.701 4.822 -20.652 1.00 65.81 215 LYS A O 1
ATOM 1697 N N . HIS A 1 216 ? 17.983 3.059 -20.108 1.00 72.25 216 HIS A N 1
ATOM 1698 C CA . HIS A 1 216 ? 19.126 3.833 -19.635 1.00 72.25 216 HIS A CA 1
ATOM 1699 C C . HIS A 1 216 ? 20.379 3.477 -20.435 1.00 72.25 216 HIS A C 1
ATOM 1701 O O . HIS A 1 216 ? 20.588 2.322 -20.800 1.00 72.25 216 HIS A O 1
ATOM 1707 N N . THR A 1 217 ? 21.211 4.478 -20.705 1.00 74.56 217 THR A N 1
ATOM 1708 C CA . THR A 1 217 ? 22.547 4.302 -21.281 1.00 74.56 217 THR A CA 1
ATOM 1709 C C . THR A 1 217 ? 23.587 4.345 -20.168 1.00 74.56 217 THR A C 1
ATOM 1711 O O . THR A 1 217 ? 23.403 5.028 -19.161 1.00 74.56 217 THR A O 1
ATOM 1714 N N . VAL A 1 218 ? 24.666 3.582 -20.331 1.00 73.88 218 VAL A N 1
ATOM 1715 C CA . VAL A 1 218 ? 25.800 3.586 -19.405 1.00 73.88 218 VAL A CA 1
ATOM 1716 C C . VAL A 1 218 ? 26.927 4.363 -20.060 1.00 73.88 218 VAL A C 1
ATOM 1718 O O . VAL A 1 218 ? 27.424 3.955 -21.107 1.00 73.88 218 VAL A O 1
ATOM 1721 N N . ASP A 1 219 ? 27.334 5.453 -19.422 1.00 75.56 219 ASP A N 1
ATOM 1722 C CA . ASP A 1 219 ? 28.434 6.299 -19.870 1.00 75.56 219 ASP A CA 1
ATOM 1723 C C . ASP A 1 219 ? 29.590 6.256 -18.867 1.00 75.56 219 ASP A C 1
ATOM 1725 O O . ASP A 1 219 ? 29.415 5.962 -17.680 1.00 75.56 219 ASP A O 1
ATOM 1729 N N . HIS A 1 220 ? 30.800 6.566 -19.335 1.00 76.75 220 HIS A N 1
ATOM 1730 C CA . HIS A 1 220 ? 31.945 6.695 -18.443 1.00 76.75 220 HIS A CA 1
ATOM 1731 C C . HIS A 1 220 ? 31.748 7.877 -17.490 1.00 76.75 220 HIS A C 1
ATOM 1733 O O . HIS A 1 220 ? 31.560 9.017 -17.914 1.00 76.75 220 HIS A O 1
ATOM 1739 N N . CYS A 1 221 ? 31.826 7.594 -16.188 1.00 70.94 221 CYS A N 1
ATOM 1740 C CA . CYS A 1 221 ? 31.711 8.613 -15.154 1.00 70.94 221 CYS A CA 1
ATOM 1741 C C . CYS A 1 221 ? 32.825 9.669 -15.319 1.00 70.94 221 CYS A C 1
ATOM 1743 O O . CYS A 1 221 ? 34.004 9.293 -15.357 1.00 70.94 221 CYS A O 1
ATOM 1745 N N . PRO A 1 222 ? 32.492 10.973 -15.405 1.00 76.19 222 PRO A N 1
ATOM 1746 C CA . PRO A 1 222 ? 33.490 12.027 -15.524 1.00 76.19 222 PRO A CA 1
ATOM 1747 C C . PRO A 1 222 ? 34.485 12.006 -14.352 1.00 76.19 222 PRO A C 1
ATOM 1749 O O . PRO A 1 222 ? 34.073 11.799 -13.204 1.00 76.19 222 PRO A O 1
ATOM 1752 N N . PRO A 1 223 ? 35.781 12.287 -14.590 1.00 74.25 223 PRO A N 1
ATOM 1753 C CA . PRO A 1 223 ? 36.808 12.269 -13.543 1.00 74.25 223 PRO A CA 1
ATOM 1754 C C . PRO A 1 223 ? 36.515 13.248 -12.392 1.00 74.25 223 PRO A C 1
ATOM 1756 O O . PRO A 1 223 ? 36.943 13.022 -11.262 1.00 74.25 223 PRO A O 1
ATOM 1759 N N . GLU A 1 224 ? 35.718 14.286 -12.651 1.00 76.75 224 GLU A N 1
ATOM 1760 C CA . GLU A 1 224 ? 35.267 15.292 -11.682 1.00 76.75 224 GLU A CA 1
ATOM 1761 C C . GLU A 1 224 ? 34.399 14.723 -10.548 1.00 76.75 224 GLU A C 1
ATOM 1763 O O . GLU A 1 224 ? 34.320 15.309 -9.468 1.00 76.75 224 GLU A O 1
ATOM 1768 N N . VAL A 1 225 ? 33.749 13.574 -10.758 1.00 76.81 225 VAL A N 1
ATOM 1769 C CA . VAL A 1 225 ? 32.889 12.954 -9.740 1.00 76.81 225 VAL A CA 1
ATOM 1770 C C . VAL A 1 225 ? 33.724 12.354 -8.604 1.00 76.81 225 VAL A C 1
ATOM 1772 O O . VAL A 1 225 ? 33.266 12.308 -7.461 1.00 76.81 225 VAL A O 1
ATOM 1775 N N . GLY A 1 226 ? 34.950 11.897 -8.891 1.00 76.75 226 GLY A N 1
ATOM 1776 C CA . GLY A 1 226 ? 35.884 11.373 -7.886 1.00 76.75 226 GLY A CA 1
ATOM 1777 C C . GLY A 1 226 ? 35.363 10.170 -7.084 1.00 76.75 226 GLY A C 1
ATOM 1778 O O . GLY A 1 226 ? 35.875 9.881 -6.000 1.00 76.75 226 GLY A O 1
ATOM 1779 N N . LYS A 1 227 ? 34.320 9.482 -7.569 1.00 77.25 227 LYS A N 1
ATOM 1780 C CA . LYS A 1 227 ? 33.738 8.290 -6.941 1.00 77.25 227 LYS A CA 1
ATOM 1781 C C . LYS A 1 227 ? 33.870 7.099 -7.896 1.00 77.25 227 LYS A C 1
ATOM 1783 O O . LYS A 1 227 ? 33.328 7.160 -8.999 1.00 77.25 227 LYS A O 1
ATOM 1788 N N . PRO A 1 228 ? 34.571 6.022 -7.502 1.00 72.38 228 PRO A N 1
ATOM 1789 C CA . PRO A 1 228 ? 34.688 4.835 -8.340 1.00 72.38 228 PRO A CA 1
ATOM 1790 C C . PRO A 1 228 ? 33.324 4.151 -8.459 1.00 72.38 228 PRO A C 1
ATOM 1792 O O . PRO A 1 228 ? 32.612 4.044 -7.463 1.00 72.38 228 PRO A O 1
ATOM 1795 N N . TYR A 1 229 ? 32.972 3.676 -9.656 1.00 74.69 229 TYR A N 1
ATOM 1796 C CA . TYR A 1 229 ? 31.708 2.968 -9.909 1.00 74.69 229 TYR A CA 1
ATOM 1797 C C . TYR A 1 229 ? 30.459 3.776 -9.498 1.00 74.69 229 TYR A C 1
ATOM 1799 O O . TYR A 1 229 ? 29.519 3.254 -8.895 1.00 74.69 229 TYR A O 1
ATOM 1807 N N . ALA A 1 230 ? 30.488 5.085 -9.756 1.00 77.69 230 ALA A N 1
ATOM 1808 C CA . ALA A 1 230 ? 29.355 5.975 -9.541 1.00 77.69 230 ALA A CA 1
ATOM 1809 C C . ALA A 1 230 ? 28.409 5.979 -10.741 1.00 77.69 230 ALA A C 1
ATOM 1811 O O . ALA A 1 230 ? 28.868 5.909 -11.882 1.00 77.69 230 ALA A O 1
ATOM 1812 N N . PHE A 1 231 ? 27.114 6.077 -10.458 1.00 68.12 231 PHE A N 1
ATOM 1813 C CA . PHE A 1 231 ? 26.043 6.111 -11.447 1.00 68.12 231 PHE A CA 1
ATOM 1814 C C . PHE A 1 231 ? 24.866 6.978 -10.958 1.00 68.12 231 PHE A C 1
ATOM 1816 O O . PHE A 1 231 ? 24.719 7.199 -9.723 1.00 68.12 231 PHE A O 1
#